Protein AF-A0A7S0KIP7-F1 (afdb_monomer_lite)

Foldseek 3Di:
DDDDDDDDDDDDDDDDDDDDDDDDDDDDDDDDDDDPDDPPPDDDDDDPDPDDDDDDPDPDDPVPLLVVLLVVQVVLVHLVSLLVCLVVLLVVLDLVSLVVSLVSLVSSVSPDDPPDDDPVVVVVSVVSNVVSVVSNVVSVVVVVVVVVVVVVVVVVPPPPPDDPPADPVRVVQQPCFQQARDGPVRCVVLVWDAALQQRDTDRPQQWFKKFKAFDDPPDDDPQQWFDDPNTTIGIDTDNDDGDGQIHTFGLALQRLVRCVVVVSRCVRRVTDGGVVRSVVSNVRSVVVCVVVVHHLVQWDWDQADDDNRHGPHHIDIDGCPDPVVPPDPD

Radius of gyration: 44.62 Å; chains: 1; bounding box: 111×63×113 Å

pLDDT: mean 72.59, std 19.93, range [33.38, 96.69]

Secondary structure (DSSP, 8-state):
----------------------------PPP------------PPPP--------------THHHHHHHHHHHHHHTSHHHHHHHHHHHHHT--HHHHHHHHHHHHHHHHT--SS---HHHHHHHHHHHHHHHHHHHHHHHHHHHHHHHHHHHHHHS-SSS---SS-HHHHHHHS--TTSS--HHHHHHTTEEE-TTT--EEEGGGEEEEEEEEPPTTS--GGGEEEETTEEEEEEE-SS---SEEEEEESSHHHHHHHHHTTHHHHHHTS---HHHHHHHHHHHHHHHHHHT---TTEEEEPPSS-TT--SS--EEEETT-GGGTT---

InterPro domains:
  IPR007393 YlxR domain [PF04296] (193-282)
  IPR035931 YlxR-like superfamily [G3DSA:3.30.1230.10] (183-293)
  IPR035931 YlxR-like superfamily [SSF64376] (188-285)
  IPR037465 YlxR [PTHR34215] (186-288)

Sequence (330 aa):
SLAVSSVSTTMSSSSSLSSRMRCDVSFASPASSSSRVRPTLRARKPPSASVARDPLSASSSPSLTSSLSDAIVDLAGGIDAVLDIAETHARERTSASLGVAVSLARHAERARQPSAPSASTLSSSRRRIDDIERDYAQVTMEDSFYTEISRAARAIRRRDKAKPKVRARDRACNQPKARQGLRKSDARDIHARSCVACERLAAQGELFRVVRVKLRADDADEDEMVVKDGERYVSRMSESGTSGRSAYVCKTRACVDRAVRVNAIARILRMNIPQSLCATLKAEATAFEEANGVDTRPLLYLRPDGASARWTAPGEWVAREDPRARGIKW

Structure (mmCIF, N/CA/C/O backbone):
data_AF-A0A7S0KIP7-F1
#
_entry.id   AF-A0A7S0KIP7-F1
#
loop_
_atom_site.group_PDB
_atom_site.id
_atom_site.type_symbol
_atom_site.label_atom_id
_atom_site.label_alt_id
_atom_site.label_comp_id
_atom_site.label_asym_id
_atom_site.label_entity_id
_atom_site.label_seq_id
_atom_site.pdbx_PDB_ins_code
_atom_site.Cartn_x
_atom_site.Cartn_y
_atom_site.Cartn_z
_atom_site.occupancy
_atom_site.B_iso_or_equiv
_atom_site.auth_seq_id
_atom_site.auth_comp_id
_atom_site.auth_asym_id
_atom_site.auth_atom_id
_atom_site.pdbx_PDB_model_num
ATOM 1 N N . SER A 1 1 ? -58.079 -29.017 23.988 1.00 40.53 1 SER A N 1
ATOM 2 C CA . SER A 1 1 ? -57.799 -28.172 22.814 1.00 40.53 1 SER A CA 1
ATOM 3 C C . SER A 1 1 ? -57.733 -26.727 23.260 1.00 40.53 1 SER A C 1
ATOM 5 O O . SER A 1 1 ? -58.772 -26.121 23.475 1.00 40.53 1 SER A O 1
ATOM 7 N N . LEU A 1 2 ? -56.526 -26.229 23.532 1.00 41.69 2 LEU A N 1
ATOM 8 C CA . LEU A 1 2 ? -56.293 -24.874 24.035 1.00 41.69 2 LEU A CA 1
ATOM 9 C C . LEU A 1 2 ? -55.724 -24.012 22.908 1.00 41.69 2 LEU A C 1
ATOM 11 O O . LEU A 1 2 ? -54.750 -24.391 22.261 1.00 41.69 2 LEU A O 1
ATOM 15 N N . ALA A 1 3 ? -56.390 -22.886 22.679 1.00 43.66 3 ALA A N 1
ATOM 16 C CA . ALA A 1 3 ? -56.003 -21.827 21.766 1.00 43.66 3 ALA A CA 1
ATOM 17 C C . ALA A 1 3 ? -54.821 -21.030 22.332 1.00 43.66 3 ALA A C 1
ATOM 19 O O . ALA A 1 3 ? -54.803 -20.737 23.527 1.00 43.66 3 ALA A O 1
ATOM 20 N N . VAL A 1 4 ? -53.887 -20.617 21.472 1.00 46.62 4 VAL A N 1
ATOM 21 C CA . VAL A 1 4 ? -52.982 -19.497 21.762 1.00 46.62 4 VAL A CA 1
ATOM 22 C C . VAL A 1 4 ? -52.844 -18.643 20.508 1.00 46.62 4 VAL A C 1
ATOM 24 O O . VAL A 1 4 ? -52.501 -19.123 19.429 1.00 46.62 4 VAL A O 1
ATOM 27 N N . SER A 1 5 ? -53.185 -17.376 20.698 1.00 41.59 5 SER A N 1
ATOM 28 C CA . SER A 1 5 ? -53.320 -16.320 19.711 1.00 41.59 5 SER A CA 1
ATOM 29 C C . SER A 1 5 ? -51.976 -15.797 19.206 1.00 41.59 5 SER A C 1
ATOM 31 O O . SER A 1 5 ? -51.032 -15.588 19.963 1.00 41.59 5 SER A O 1
ATOM 33 N N . SER A 1 6 ? -51.948 -15.516 17.909 1.00 44.19 6 SER A N 1
ATOM 34 C CA . SER A 1 6 ? -50.942 -14.743 17.190 1.00 44.19 6 SER A CA 1
ATOM 35 C C . SER A 1 6 ? -51.035 -13.251 17.524 1.00 44.19 6 SER A C 1
ATOM 37 O O . SER A 1 6 ? -52.107 -12.661 17.383 1.00 44.19 6 SER A O 1
ATOM 39 N N . VAL A 1 7 ? -49.910 -12.623 17.872 1.00 41.03 7 VAL A N 1
ATOM 40 C CA . VAL A 1 7 ? -49.764 -11.160 17.885 1.00 41.03 7 VAL A CA 1
ATOM 41 C C . VAL A 1 7 ? -48.613 -10.795 16.954 1.00 41.03 7 VAL A C 1
ATOM 43 O O . VAL A 1 7 ? -47.451 -11.084 17.229 1.00 41.03 7 VAL A O 1
ATOM 46 N N . SER A 1 8 ? -48.960 -10.189 15.822 1.00 36.69 8 SER A N 1
ATOM 47 C CA . SER A 1 8 ? -48.033 -9.584 14.871 1.00 36.69 8 SER A CA 1
ATOM 48 C C . SER A 1 8 ? -48.028 -8.078 15.109 1.00 36.69 8 SER A C 1
ATOM 50 O O . SER A 1 8 ? -49.030 -7.414 14.859 1.00 36.69 8 SER A O 1
ATOM 52 N N . THR A 1 9 ? -46.906 -7.538 15.582 1.00 40.72 9 THR A N 1
ATOM 53 C CA . THR A 1 9 ? -46.722 -6.091 15.745 1.00 40.72 9 THR A CA 1
ATOM 54 C C . THR A 1 9 ? -45.853 -5.570 14.609 1.00 40.72 9 THR A C 1
ATOM 56 O O . THR A 1 9 ? -44.635 -5.733 14.606 1.00 40.72 9 THR A O 1
ATOM 59 N N . THR A 1 10 ? -46.491 -4.940 13.628 1.00 43.09 10 THR A N 1
ATOM 60 C CA . THR A 1 10 ? -45.855 -4.061 12.644 1.00 43.09 10 THR A CA 1
ATOM 61 C C . THR A 1 10 ? -45.676 -2.676 13.262 1.00 43.09 10 THR A C 1
ATOM 63 O O . THR A 1 10 ? -46.665 -2.055 13.648 1.00 43.09 10 THR A O 1
ATOM 66 N N . MET A 1 11 ? -44.445 -2.167 13.325 1.00 36.28 11 MET A N 1
ATOM 67 C CA . MET A 1 11 ? -44.191 -0.746 13.571 1.00 36.28 11 MET A CA 1
ATOM 68 C C . MET A 1 11 ? -43.663 -0.104 12.292 1.00 36.28 11 MET A C 1
ATOM 70 O O . MET A 1 11 ? -42.589 -0.438 11.795 1.00 36.28 11 MET A O 1
ATOM 74 N N . SER A 1 12 ? -44.477 0.809 11.778 1.00 41.66 12 SER A N 1
ATOM 75 C CA . SER A 1 12 ? -44.166 1.764 10.723 1.00 41.66 12 SER A CA 1
ATOM 76 C C . SER A 1 12 ? -43.823 3.115 11.346 1.00 41.66 12 SER A C 1
ATOM 78 O O . SER A 1 12 ? -44.323 3.442 12.424 1.00 41.66 12 SER A O 1
ATOM 80 N N . SER A 1 13 ? -43.174 3.958 10.535 1.00 37.44 13 SER A N 1
ATOM 81 C CA . SER A 1 13 ? -43.042 5.425 10.674 1.00 37.44 13 SER A CA 1
ATOM 82 C C . SER A 1 13 ? -41.968 5.877 11.683 1.00 37.44 13 SER A C 1
ATOM 84 O O . SER A 1 13 ? -41.738 5.227 12.686 1.00 37.44 13 SER A O 1
ATOM 86 N N . SER A 1 14 ? -41.241 6.978 11.506 1.00 35.06 14 SER A N 1
ATOM 87 C CA . SER A 1 14 ? -41.463 8.124 10.627 1.00 35.06 14 SER A CA 1
ATOM 88 C C . SER A 1 14 ? -40.210 8.995 10.550 1.00 35.06 14 SER A C 1
ATOM 90 O O . SER A 1 14 ? -39.413 9.087 11.477 1.00 35.06 14 SER A O 1
ATOM 92 N N . SER A 1 15 ? -40.117 9.678 9.420 1.00 42.97 15 SER A N 1
ATOM 93 C CA . SER A 1 15 ? -39.327 10.860 9.123 1.00 42.97 15 SER A CA 1
ATOM 94 C C . SER A 1 15 ? -39.593 12.013 10.105 1.00 42.97 15 SER A C 1
ATOM 96 O O . SER A 1 15 ? -40.744 12.353 10.367 1.00 42.97 15 SER A O 1
ATOM 98 N N . SER A 1 16 ? -38.537 12.702 10.549 1.00 39.38 16 SER A N 1
ATOM 99 C CA . SER A 1 16 ? -38.645 14.071 11.069 1.00 39.38 16 SER A CA 1
ATOM 100 C C . SER A 1 16 ? -37.421 14.904 10.695 1.00 39.38 16 SER A C 1
ATOM 102 O O . SER A 1 16 ? -36.284 14.577 11.032 1.00 39.38 16 SER A O 1
ATOM 104 N N . LEU A 1 17 ? -37.698 15.996 9.989 1.00 40.72 17 LEU A N 1
ATOM 105 C CA . LEU A 1 17 ? -36.797 17.098 9.696 1.00 40.72 17 LEU A CA 1
ATOM 106 C C . LEU A 1 17 ? -36.459 17.888 10.971 1.00 40.72 17 LEU A C 1
ATOM 108 O O . LEU A 1 17 ? -37.358 18.238 11.729 1.00 40.72 17 LEU A O 1
ATOM 112 N N . SER A 1 18 ? -35.196 18.284 11.130 1.00 35.94 18 SER A N 1
ATOM 113 C CA . SER A 1 18 ? -34.791 19.574 11.722 1.00 35.94 18 SER A CA 1
ATOM 114 C C . SER A 1 18 ? -33.301 19.786 11.442 1.00 35.94 18 SER A C 1
ATOM 116 O O . SER A 1 18 ? -32.474 18.963 11.801 1.00 35.94 18 SER A O 1
ATOM 118 N N . SER A 1 19 ? -32.939 20.682 10.527 1.00 33.41 19 SER A N 1
ATOM 119 C CA . SER A 1 19 ? -32.819 22.140 10.683 1.00 33.41 19 SER A CA 1
ATOM 120 C C . SER A 1 19 ? -31.413 22.558 11.137 1.00 33.41 19 SER A C 1
ATOM 122 O O . SER A 1 19 ? -31.033 22.405 12.287 1.00 33.41 19 SER A O 1
ATOM 124 N N . ARG A 1 20 ? -30.679 23.095 10.153 1.00 37.31 20 ARG A N 1
ATOM 125 C CA . ARG A 1 20 ? -29.700 24.193 10.211 1.00 37.31 20 ARG A CA 1
ATOM 126 C C . ARG A 1 20 ? -28.667 24.198 11.350 1.00 37.31 20 ARG A C 1
ATOM 128 O O . ARG A 1 20 ? -28.959 24.629 12.451 1.00 37.31 20 ARG A O 1
ATOM 135 N N . MET A 1 21 ? -27.401 24.056 10.959 1.00 33.47 21 MET A N 1
ATOM 136 C CA . MET A 1 21 ? -26.388 25.071 11.269 1.00 33.47 21 MET A CA 1
ATOM 137 C C . MET A 1 21 ? -25.339 25.089 10.151 1.00 33.47 21 MET A C 1
ATOM 139 O O . MET A 1 21 ? -24.569 24.149 9.970 1.00 33.47 21 MET A O 1
ATOM 143 N N . ARG A 1 22 ? -25.379 26.153 9.341 1.00 38.03 22 ARG A N 1
ATOM 144 C CA . ARG A 1 22 ? -24.285 26.537 8.450 1.00 38.03 22 ARG A CA 1
ATOM 145 C C . ARG A 1 22 ? -23.248 27.234 9.321 1.00 38.03 22 ARG A C 1
ATOM 147 O O . ARG A 1 22 ? -23.562 28.266 9.905 1.00 38.03 22 ARG A O 1
ATOM 154 N N . CYS A 1 23 ? -22.046 26.684 9.382 1.00 33.38 23 CYS A N 1
ATOM 155 C CA . CYS A 1 23 ? -20.877 27.417 9.838 1.00 33.38 23 CYS A CA 1
ATOM 156 C C . CYS A 1 23 ? -20.089 27.803 8.589 1.00 33.38 23 CYS A C 1
ATOM 158 O O . CYS A 1 23 ? -19.362 26.986 8.023 1.00 33.38 23 CYS A O 1
ATOM 160 N N . ASP A 1 24 ? -20.296 29.041 8.144 1.00 33.66 24 ASP A N 1
ATOM 161 C CA . ASP A 1 24 ? -19.375 29.736 7.257 1.00 33.66 24 ASP A CA 1
ATOM 162 C C . ASP A 1 24 ? -18.040 29.880 7.994 1.00 33.66 24 ASP A C 1
ATOM 164 O O . ASP A 1 24 ? -17.920 30.637 8.956 1.00 33.66 24 ASP A O 1
ATOM 168 N N . VAL A 1 25 ? -17.033 29.116 7.568 1.00 36.94 25 VAL A N 1
ATOM 169 C CA . VAL A 1 25 ? -15.643 29.338 7.972 1.00 36.94 25 VAL A CA 1
ATOM 170 C C . VAL A 1 25 ? -14.906 29.899 6.770 1.00 36.94 25 VAL A C 1
ATOM 172 O O . VAL A 1 25 ? -14.458 29.182 5.875 1.00 36.94 25 VAL A O 1
ATOM 175 N N . SER A 1 26 ? -14.808 31.222 6.774 1.00 36.00 26 SER A N 1
ATOM 176 C CA . SER A 1 26 ? -13.954 32.024 5.913 1.00 36.00 26 SER A CA 1
ATOM 177 C C . SER A 1 26 ? -12.491 31.624 6.115 1.00 36.00 26 SER A C 1
ATOM 179 O O . SER A 1 26 ? -11.854 32.034 7.083 1.00 36.00 26 SER A O 1
ATOM 181 N N . PHE A 1 27 ? -11.933 30.838 5.193 1.00 33.41 27 PHE A N 1
ATOM 182 C CA . PHE A 1 27 ? -10.486 30.650 5.101 1.00 33.41 27 PHE A CA 1
ATOM 183 C C . PHE A 1 27 ? -9.889 31.745 4.214 1.00 33.41 27 PHE A C 1
ATOM 185 O O . PHE A 1 27 ? -9.871 31.650 2.986 1.00 33.41 27 PHE A O 1
ATOM 192 N N . ALA A 1 28 ? -9.381 32.794 4.860 1.00 35.50 28 ALA A N 1
ATOM 193 C CA . ALA A 1 28 ? -8.441 33.719 4.248 1.00 35.50 28 ALA A CA 1
ATOM 194 C C . ALA A 1 28 ? -7.164 32.945 3.875 1.00 35.50 28 ALA A C 1
A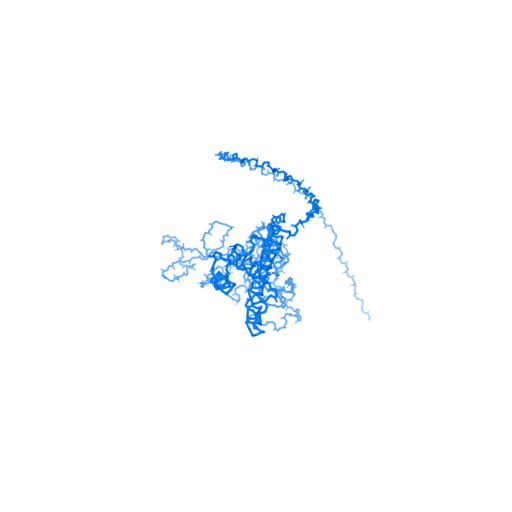TOM 196 O O . ALA A 1 28 ? -6.451 32.432 4.736 1.00 35.50 28 ALA A O 1
ATOM 197 N N . SER A 1 29 ? -6.899 32.832 2.574 1.00 37.84 29 SER A N 1
ATOM 198 C CA . SER A 1 29 ? -5.647 32.292 2.041 1.00 37.84 29 SER A CA 1
ATOM 199 C C . SER A 1 29 ? -4.611 33.415 1.939 1.00 37.84 29 SER A C 1
ATOM 201 O O . SER A 1 29 ? -4.905 34.424 1.296 1.00 37.84 29 SER A O 1
ATOM 203 N N . PRO A 1 30 ? -3.391 33.270 2.485 1.00 45.06 30 PRO A N 1
ATOM 204 C CA . PRO A 1 30 ? -2.306 34.167 2.133 1.00 45.06 30 PRO A CA 1
ATOM 205 C C . PRO A 1 30 ? -1.776 33.813 0.739 1.00 45.06 30 PRO A C 1
ATOM 207 O O . PRO A 1 30 ? -1.313 32.701 0.469 1.00 45.06 30 PRO A O 1
ATOM 210 N N . ALA A 1 31 ? -1.860 34.800 -0.149 1.00 37.16 31 ALA A N 1
ATOM 211 C CA . ALA A 1 31 ? -1.245 34.803 -1.461 1.00 37.16 31 ALA A CA 1
ATOM 212 C C . ALA A 1 31 ? 0.274 34.606 -1.334 1.00 37.16 31 ALA A C 1
ATOM 214 O O . ALA A 1 31 ? 0.982 35.444 -0.783 1.00 37.16 31 ALA A O 1
ATOM 215 N N . SER A 1 32 ? 0.779 33.504 -1.885 1.00 38.53 32 SER A N 1
ATOM 216 C CA . SER A 1 32 ? 2.196 33.343 -2.210 1.00 38.53 32 SER A CA 1
ATOM 217 C C . SER A 1 32 ? 2.338 33.401 -3.726 1.00 38.53 32 SER A C 1
ATOM 219 O O . SER A 1 32 ? 2.094 32.450 -4.468 1.00 38.53 32 SER A O 1
ATOM 221 N N . SER A 1 33 ? 2.694 34.595 -4.184 1.00 41.91 33 SER A N 1
ATOM 222 C CA . SER A 1 33 ? 3.112 34.904 -5.541 1.00 41.91 33 SER A CA 1
ATOM 223 C C . SER A 1 33 ? 4.376 34.120 -5.896 1.00 41.91 33 SER A C 1
ATOM 225 O O . SER A 1 33 ? 5.460 34.359 -5.369 1.00 41.91 33 SER A O 1
ATOM 227 N N . SER A 1 34 ? 4.251 33.186 -6.829 1.00 38.75 34 SER A N 1
ATOM 228 C CA . SER A 1 34 ? 5.379 32.652 -7.591 1.00 38.75 34 SER A CA 1
ATOM 229 C C . SER A 1 34 ? 4.908 32.388 -9.012 1.00 38.75 34 SER A C 1
ATOM 231 O O . SER A 1 34 ? 4.579 31.270 -9.408 1.00 38.75 34 SER A O 1
ATOM 233 N N . SER A 1 35 ? 4.848 33.470 -9.785 1.00 39.16 35 SER A N 1
ATOM 234 C CA . SER A 1 35 ? 4.635 33.458 -11.225 1.00 39.16 35 SER A CA 1
ATOM 235 C C . SER A 1 35 ? 5.837 32.811 -11.920 1.00 39.16 35 SER A C 1
ATOM 237 O O . SER A 1 35 ? 6.783 33.483 -12.323 1.00 39.16 35 SER A O 1
ATOM 239 N N . ARG A 1 36 ? 5.813 31.487 -12.097 1.00 39.53 36 ARG A N 1
ATOM 240 C CA . ARG A 1 36 ? 6.604 30.848 -13.157 1.00 39.53 36 ARG A CA 1
ATOM 241 C C . ARG A 1 36 ? 5.763 30.803 -14.419 1.00 39.53 36 ARG A C 1
ATOM 243 O O . ARG A 1 36 ? 4.997 29.868 -14.641 1.00 39.53 36 ARG A O 1
ATOM 250 N N . VAL A 1 37 ? 5.944 31.827 -15.246 1.00 41.59 37 VAL A N 1
ATOM 251 C CA . VAL A 1 37 ? 5.574 31.812 -16.661 1.00 41.59 37 VAL A CA 1
ATOM 252 C C . VAL A 1 37 ? 6.250 30.593 -17.294 1.00 41.59 37 VAL A C 1
ATOM 254 O O . VAL A 1 37 ? 7.473 30.529 -17.403 1.00 41.59 37 VAL A O 1
ATOM 257 N N . ARG A 1 38 ? 5.461 29.577 -17.654 1.00 42.34 38 ARG A N 1
ATOM 258 C CA . ARG A 1 38 ? 5.931 28.472 -18.495 1.00 42.34 38 ARG A CA 1
ATOM 259 C C . ARG A 1 38 ? 5.914 28.953 -19.944 1.00 42.34 38 ARG A C 1
ATOM 261 O O . ARG A 1 38 ? 4.836 29.305 -20.420 1.00 42.34 38 ARG A O 1
ATOM 268 N N . PRO A 1 39 ? 7.039 28.921 -20.674 1.00 40.59 39 PRO A N 1
ATOM 269 C CA . PRO A 1 39 ? 7.004 29.165 -22.103 1.00 40.59 39 PRO A CA 1
ATOM 270 C C . PRO A 1 39 ? 6.252 28.012 -22.773 1.00 40.59 39 PRO A C 1
ATOM 272 O O . PRO A 1 39 ? 6.626 26.841 -22.669 1.00 40.59 39 PRO A O 1
ATOM 275 N N . THR A 1 40 ? 5.155 28.344 -23.446 1.00 41.75 40 THR A N 1
ATOM 276 C CA . THR A 1 40 ? 4.462 27.451 -24.370 1.00 41.75 40 THR A CA 1
ATOM 277 C C . THR A 1 40 ? 5.386 27.172 -25.551 1.00 41.75 40 THR A C 1
ATOM 279 O O . THR A 1 40 ? 5.449 27.950 -26.502 1.00 41.75 40 THR A O 1
ATOM 282 N N . LEU A 1 41 ? 6.118 26.059 -25.500 1.00 42.56 41 LEU A N 1
ATOM 283 C CA . LEU A 1 41 ? 6.787 25.512 -26.676 1.00 42.56 41 LEU A CA 1
ATOM 284 C C . LEU A 1 41 ? 5.706 25.012 -27.638 1.00 42.56 41 LEU A C 1
ATOM 286 O O . LEU A 1 41 ? 5.163 23.918 -27.484 1.00 42.56 41 LEU A O 1
ATOM 290 N N . ARG A 1 42 ? 5.369 25.857 -28.618 1.00 41.88 42 ARG A N 1
ATOM 291 C CA . ARG A 1 42 ? 4.606 25.471 -29.806 1.00 41.88 42 ARG A CA 1
ATOM 292 C C . ARG A 1 42 ? 5.302 24.276 -30.455 1.00 41.88 42 ARG A C 1
ATOM 294 O O . ARG A 1 42 ? 6.443 24.381 -30.901 1.00 41.88 42 ARG A O 1
ATOM 301 N N . ALA A 1 43 ? 4.594 23.154 -30.522 1.00 43.03 43 ALA A N 1
ATOM 302 C CA . ALA A 1 43 ? 4.997 21.995 -31.297 1.00 43.03 43 ALA A CA 1
ATOM 303 C C . ALA A 1 43 ? 5.078 22.392 -32.779 1.00 43.03 43 ALA A C 1
ATOM 305 O O . ALA A 1 43 ? 4.058 22.592 -33.440 1.00 43.03 43 ALA A O 1
ATOM 306 N N . ARG A 1 44 ? 6.300 22.545 -33.299 1.00 44.06 44 ARG A N 1
ATOM 307 C CA . ARG A 1 44 ? 6.530 22.624 -34.741 1.00 44.06 44 ARG A CA 1
ATOM 308 C C . ARG A 1 44 ? 6.299 21.235 -35.334 1.00 44.06 44 ARG A C 1
ATOM 310 O O . ARG A 1 44 ? 6.974 20.273 -34.981 1.00 44.06 44 ARG A O 1
ATOM 317 N N . LYS A 1 45 ? 5.309 21.167 -36.221 1.00 49.03 45 LYS A N 1
ATOM 318 C CA . LYS A 1 45 ? 4.997 20.043 -37.108 1.00 49.03 45 LYS A CA 1
ATOM 319 C C . LYS A 1 45 ? 6.254 19.706 -37.936 1.00 49.03 45 LYS A C 1
ATOM 321 O O . LYS A 1 45 ? 6.817 20.633 -38.521 1.00 49.03 45 LYS A O 1
ATOM 326 N N . PRO A 1 46 ? 6.733 18.450 -37.979 1.00 44.94 46 PRO A N 1
ATOM 327 C CA . PRO A 1 46 ? 7.854 18.101 -38.844 1.00 44.94 46 PRO A CA 1
ATOM 328 C C . PRO A 1 46 ? 7.412 18.162 -40.318 1.00 44.94 46 PRO A C 1
ATOM 330 O O . PRO A 1 46 ? 6.293 17.739 -40.623 1.00 44.94 46 PRO A O 1
ATOM 333 N N . PRO A 1 47 ? 8.246 18.686 -41.234 1.00 41.91 47 PRO A N 1
ATOM 334 C CA . PRO A 1 47 ? 7.952 18.644 -42.657 1.00 41.91 47 PRO A CA 1
ATOM 335 C C . PRO A 1 47 ? 8.071 17.203 -43.167 1.00 41.91 47 PRO A C 1
ATOM 337 O O . PRO A 1 47 ? 9.111 16.557 -43.042 1.00 41.91 47 PRO A O 1
ATOM 340 N N . SER A 1 48 ? 6.981 16.700 -43.738 1.00 47.75 48 SER A N 1
ATOM 341 C CA . SER A 1 48 ? 6.946 15.483 -44.541 1.00 47.75 48 SER A CA 1
ATOM 342 C C . SER A 1 48 ? 7.628 15.755 -45.882 1.00 47.75 48 SER A C 1
ATOM 344 O O . SER A 1 48 ? 6.998 16.275 -46.800 1.00 47.75 48 SER A O 1
ATOM 346 N N . ALA A 1 49 ? 8.915 15.433 -45.985 1.00 38.84 49 ALA A N 1
ATOM 347 C CA . ALA A 1 49 ? 9.636 15.408 -47.252 1.00 38.84 49 ALA A CA 1
ATOM 348 C C . ALA A 1 49 ? 9.748 13.954 -47.728 1.00 38.84 49 ALA A C 1
ATOM 350 O O . ALA A 1 49 ? 10.675 13.228 -47.375 1.00 38.84 49 ALA A O 1
ATOM 351 N N . SER A 1 50 ? 8.761 13.517 -48.507 1.00 43.06 50 SER A N 1
ATOM 352 C CA . SER A 1 50 ? 8.876 12.355 -49.383 1.00 43.06 50 SER A CA 1
ATOM 353 C C . SER A 1 50 ? 9.708 12.765 -50.597 1.00 43.06 50 SER A C 1
ATOM 355 O O . SER A 1 50 ? 9.180 13.327 -51.554 1.00 43.06 50 SER A O 1
ATOM 357 N N . VAL A 1 51 ? 11.018 12.531 -50.540 1.00 41.41 51 VAL A N 1
ATOM 358 C CA . VAL A 1 51 ? 11.879 12.616 -51.724 1.00 41.41 51 VAL A CA 1
ATOM 359 C C . VAL A 1 51 ? 11.755 11.284 -52.454 1.00 41.41 51 VAL A C 1
ATOM 361 O O . VAL A 1 51 ? 12.340 10.283 -52.040 1.00 41.41 51 VAL A O 1
ATOM 364 N N . ALA A 1 52 ? 10.943 11.273 -53.508 1.00 41.69 52 ALA A N 1
ATOM 365 C CA . ALA A 1 52 ? 10.996 10.241 -54.529 1.00 41.69 52 ALA A CA 1
ATOM 366 C C . ALA A 1 52 ? 12.397 10.283 -55.160 1.00 41.69 52 ALA A C 1
ATOM 368 O O . ALA A 1 52 ? 12.833 11.328 -55.641 1.00 41.69 52 ALA A O 1
ATOM 369 N N . ARG A 1 53 ? 13.135 9.173 -55.080 1.00 39.91 53 ARG A N 1
ATOM 370 C CA . ARG A 1 53 ? 14.355 8.977 -55.863 1.00 39.91 53 ARG A CA 1
ATOM 371 C C . ARG A 1 53 ? 13.962 8.225 -57.123 1.00 39.91 53 ARG A C 1
ATOM 373 O O . ARG A 1 53 ? 13.671 7.034 -57.049 1.00 39.91 53 ARG A O 1
ATOM 380 N N . ASP A 1 54 ? 13.960 8.937 -58.240 1.00 35.06 54 ASP A N 1
ATOM 381 C CA . ASP A 1 54 ? 13.944 8.333 -59.566 1.00 35.06 54 ASP A CA 1
ATOM 382 C C . ASP A 1 54 ? 15.251 7.552 -59.794 1.00 35.06 54 ASP A C 1
ATOM 384 O O . ASP A 1 54 ? 16.333 8.044 -59.445 1.00 35.06 54 ASP A O 1
ATOM 388 N N . PRO A 1 55 ? 15.197 6.341 -60.371 1.00 47.69 55 PRO A N 1
ATOM 389 C CA . PRO A 1 55 ? 16.391 5.611 -60.753 1.00 47.69 55 PRO A CA 1
ATOM 390 C C . PRO A 1 55 ? 16.930 6.182 -62.069 1.00 47.69 55 PRO A C 1
ATOM 392 O O . PRO A 1 55 ? 16.459 5.851 -63.157 1.00 47.69 55 PRO A O 1
ATOM 395 N N . LEU A 1 56 ? 17.952 7.035 -61.978 1.00 38.12 56 LEU A N 1
ATOM 396 C CA . LEU A 1 56 ? 18.778 7.376 -63.132 1.00 38.12 56 LEU A CA 1
ATOM 397 C C . LEU A 1 56 ? 19.544 6.122 -63.569 1.00 38.12 56 LEU A C 1
ATOM 399 O O . LEU A 1 56 ? 20.481 5.675 -62.909 1.00 38.12 56 LEU A O 1
ATOM 403 N N . SER A 1 57 ? 19.113 5.557 -64.694 1.00 49.94 57 SER A N 1
ATOM 404 C CA . SER A 1 57 ? 19.842 4.535 -65.439 1.00 49.94 57 SER A CA 1
ATOM 405 C C . SER A 1 57 ? 21.133 5.144 -65.984 1.00 49.94 57 SER A C 1
ATOM 407 O O . SER A 1 57 ? 21.125 5.841 -66.995 1.00 49.94 57 SER A O 1
ATOM 409 N N . ALA A 1 58 ? 22.248 4.898 -65.297 1.00 46.28 58 ALA A N 1
ATOM 410 C CA . ALA A 1 58 ? 23.578 5.221 -65.788 1.00 46.28 58 ALA A CA 1
ATOM 411 C C . ALA A 1 58 ? 24.037 4.133 -66.772 1.00 46.28 58 ALA A C 1
ATOM 413 O O . ALA A 1 58 ? 24.519 3.070 -66.374 1.00 46.28 58 ALA A O 1
ATOM 414 N N . SER A 1 59 ? 23.898 4.404 -68.071 1.00 47.97 59 SER A N 1
ATOM 415 C CA . SER A 1 59 ? 24.609 3.677 -69.123 1.00 47.97 59 SER A CA 1
ATOM 416 C C . SER A 1 59 ? 26.111 3.912 -68.941 1.00 47.97 59 SER A C 1
ATOM 418 O O . SER A 1 59 ? 26.643 4.960 -69.305 1.00 47.97 59 SER A O 1
ATOM 420 N N . SER A 1 60 ? 26.781 2.961 -68.297 1.00 50.06 60 SER A N 1
ATOM 421 C CA . SER A 1 60 ? 28.206 3.037 -67.985 1.00 50.06 60 SER A CA 1
ATOM 422 C C . SER A 1 60 ? 29.003 2.541 -69.187 1.00 50.06 60 SER A C 1
ATOM 424 O O . SER A 1 60 ? 28.936 1.360 -69.518 1.00 50.06 60 SER A O 1
ATOM 426 N N . SER A 1 61 ? 29.751 3.428 -69.840 1.00 50.25 61 SER A N 1
ATOM 427 C CA . SER A 1 61 ? 30.723 3.062 -70.874 1.00 50.25 61 SER A CA 1
ATOM 428 C C . SER A 1 61 ? 31.858 2.236 -70.236 1.00 50.25 61 SER A C 1
ATOM 430 O O . SER A 1 61 ? 32.584 2.771 -69.396 1.00 50.25 61 SER A O 1
ATOM 432 N N . PRO A 1 62 ? 32.041 0.951 -70.589 1.00 57.41 62 PRO A N 1
ATOM 433 C CA . PRO A 1 62 ? 32.935 0.032 -69.871 1.00 57.41 62 PRO A CA 1
ATOM 434 C C . PRO A 1 62 ? 34.440 0.272 -70.101 1.00 57.41 62 PRO A C 1
ATOM 436 O O . PRO A 1 62 ? 35.258 -0.382 -69.465 1.00 57.41 62 PRO A O 1
ATOM 439 N N . SER A 1 63 ? 34.833 1.193 -70.987 1.00 57.53 63 SER A N 1
ATOM 440 C CA . SER A 1 63 ? 36.235 1.372 -71.395 1.00 57.53 63 SER A CA 1
ATOM 441 C C . SER A 1 63 ? 37.093 2.210 -70.439 1.00 57.53 63 SER A C 1
ATOM 443 O O . SER A 1 63 ? 38.311 2.073 -70.447 1.00 57.53 63 SER A O 1
ATOM 445 N N . LEU A 1 64 ? 36.495 3.076 -69.613 1.00 59.66 64 LEU A N 1
ATOM 446 C CA . LEU A 1 64 ? 37.251 3.960 -68.708 1.00 59.66 64 LEU A CA 1
ATOM 447 C C . LEU A 1 64 ? 37.521 3.323 -67.336 1.00 59.66 64 LEU A C 1
ATOM 449 O O . LEU A 1 64 ? 38.500 3.654 -66.671 1.00 59.66 64 LEU A O 1
ATOM 453 N N . THR A 1 65 ? 36.664 2.400 -66.900 1.00 63.84 65 THR A N 1
ATOM 454 C CA . THR A 1 65 ? 36.759 1.764 -65.577 1.00 63.84 65 THR A CA 1
ATOM 455 C C . THR A 1 65 ? 37.764 0.613 -65.537 1.00 63.84 65 THR A C 1
ATOM 457 O O . THR A 1 65 ? 38.335 0.347 -64.475 1.00 63.84 65 THR A O 1
ATOM 460 N N . SER A 1 66 ? 38.021 -0.039 -66.674 1.00 67.50 66 SER A N 1
ATOM 461 C CA . SER A 1 66 ? 39.115 -1.004 -66.826 1.00 67.50 66 SER A CA 1
ATOM 462 C C . SER A 1 66 ? 40.472 -0.304 -66.730 1.00 67.50 66 SER A C 1
ATOM 464 O O . SER A 1 66 ? 41.271 -0.665 -65.876 1.00 67.50 66 SER A O 1
ATOM 466 N N . SER A 1 67 ? 40.663 0.790 -67.477 1.00 77.88 67 SER A N 1
ATOM 467 C CA . SER A 1 67 ? 41.917 1.561 -67.493 1.00 77.88 67 SER A CA 1
ATOM 468 C C . SER A 1 67 ? 42.332 2.091 -66.112 1.00 77.88 67 SER A C 1
ATOM 470 O O . SER A 1 67 ? 43.517 2.088 -65.788 1.00 77.88 67 SER A O 1
ATOM 472 N N . LEU A 1 68 ? 41.376 2.500 -65.270 1.00 85.31 68 LEU A N 1
ATOM 473 C CA . LEU A 1 68 ? 41.663 2.910 -63.890 1.00 85.31 68 LEU A CA 1
ATOM 474 C C . LEU A 1 68 ? 42.053 1.720 -62.996 1.00 85.31 68 LEU A C 1
ATOM 476 O O . LEU A 1 68 ? 42.924 1.849 -62.143 1.00 85.31 68 LEU A O 1
ATOM 480 N N . SER A 1 69 ? 41.387 0.574 -63.162 1.00 86.31 69 SER A N 1
ATOM 481 C CA . SER A 1 69 ? 41.658 -0.619 -62.349 1.00 86.31 69 SER A CA 1
ATOM 482 C C . SER A 1 69 ? 43.053 -1.171 -62.643 1.00 86.31 69 SER A C 1
ATOM 484 O O . SER A 1 69 ? 43.776 -1.496 -61.706 1.00 86.31 69 SER A O 1
ATOM 486 N N . ASP A 1 70 ? 43.444 -1.175 -63.919 1.00 84.44 70 ASP A N 1
ATOM 487 C CA . ASP A 1 70 ? 44.787 -1.554 -64.361 1.00 84.44 70 ASP A CA 1
ATOM 488 C C . ASP A 1 70 ? 45.843 -0.592 -63.788 1.00 84.44 70 ASP A C 1
ATOM 490 O O . ASP A 1 70 ? 46.797 -1.036 -63.159 1.00 84.44 70 ASP A O 1
ATOM 494 N N . ALA A 1 71 ? 45.614 0.727 -63.859 1.00 88.31 71 ALA A N 1
ATOM 495 C CA . ALA A 1 71 ? 46.536 1.723 -63.301 1.00 88.31 71 ALA A CA 1
ATOM 496 C C . ALA A 1 71 ? 46.724 1.607 -61.774 1.00 88.31 71 ALA A C 1
ATOM 498 O O . ALA A 1 71 ? 47.826 1.817 -61.267 1.00 88.31 71 ALA A O 1
ATOM 499 N N . ILE A 1 72 ? 45.663 1.277 -61.027 1.00 87.12 72 ILE A N 1
ATOM 500 C CA . ILE A 1 72 ? 45.736 1.045 -59.573 1.00 87.12 72 ILE A CA 1
ATOM 501 C C . ILE A 1 72 ? 46.577 -0.200 -59.269 1.00 87.12 72 ILE A C 1
ATOM 503 O O . ILE A 1 72 ? 47.388 -0.182 -58.343 1.00 87.12 72 ILE A O 1
ATOM 507 N N . VAL A 1 73 ? 46.387 -1.270 -60.043 1.00 88.19 73 VAL A N 1
ATOM 508 C CA . VAL A 1 73 ? 47.134 -2.522 -59.886 1.00 88.19 73 VAL A CA 1
ATOM 509 C C . VAL A 1 73 ? 48.605 -2.339 -60.246 1.00 88.19 73 VAL A C 1
ATOM 511 O O . VAL A 1 73 ? 49.465 -2.780 -59.484 1.00 88.19 73 VAL A O 1
ATOM 514 N N . ASP A 1 74 ? 48.900 -1.631 -61.333 1.00 89.00 74 ASP A N 1
ATOM 515 C CA . ASP A 1 74 ? 50.269 -1.320 -61.749 1.00 89.00 74 ASP A CA 1
ATOM 516 C C . ASP A 1 74 ? 50.992 -0.465 -60.701 1.00 89.00 74 ASP A C 1
ATOM 518 O O . ASP A 1 74 ? 52.121 -0.771 -60.316 1.00 89.00 74 ASP A O 1
ATOM 522 N N . LEU A 1 75 ? 50.325 0.568 -60.172 1.00 91.44 75 LEU A N 1
ATOM 523 C CA . LEU A 1 75 ? 50.892 1.443 -59.142 1.00 91.44 75 LEU A CA 1
ATOM 524 C C . LEU A 1 75 ? 51.182 0.698 -57.831 1.00 91.44 75 LEU A C 1
ATOM 526 O O . LEU A 1 75 ? 52.152 1.012 -57.143 1.00 91.44 75 LEU A O 1
ATOM 530 N N . ALA A 1 76 ? 50.349 -0.282 -57.482 1.00 88.50 76 ALA A N 1
ATOM 531 C CA . ALA A 1 76 ? 50.524 -1.098 -56.286 1.00 88.50 76 ALA A CA 1
ATOM 532 C C . ALA A 1 76 ? 51.583 -2.203 -56.444 1.00 88.50 76 ALA A C 1
ATOM 534 O O . ALA A 1 76 ? 51.941 -2.834 -55.453 1.00 88.50 76 ALA A O 1
ATOM 535 N N . GLY A 1 77 ? 52.100 -2.442 -57.655 1.00 89.56 77 GLY A N 1
ATOM 536 C CA . GLY A 1 77 ? 53.071 -3.508 -57.923 1.00 89.56 77 GLY A CA 1
ATOM 537 C C . GLY A 1 77 ? 52.440 -4.876 -58.206 1.00 89.56 77 GLY A C 1
ATOM 538 O O . GLY A 1 77 ? 53.100 -5.900 -58.041 1.00 89.56 77 GLY A O 1
ATOM 539 N N . GLY A 1 78 ? 51.175 -4.906 -58.636 1.00 89.56 78 GLY A N 1
ATOM 540 C CA . GLY A 1 78 ? 50.473 -6.108 -59.081 1.00 89.56 78 GLY A CA 1
ATOM 541 C C . GLY A 1 78 ? 49.265 -6.501 -58.225 1.00 89.56 78 GLY A C 1
ATOM 542 O O . GLY A 1 78 ? 48.982 -5.934 -57.170 1.00 89.56 78 GLY A O 1
ATOM 543 N N . ILE A 1 79 ? 48.527 -7.506 -58.709 1.00 90.44 79 ILE A N 1
ATOM 544 C CA . ILE A 1 79 ? 47.249 -7.962 -58.130 1.00 90.44 79 ILE A CA 1
ATOM 545 C C . ILE A 1 79 ? 47.426 -8.430 -56.682 1.00 90.44 79 ILE A C 1
ATOM 547 O O . ILE A 1 79 ? 46.609 -8.098 -55.826 1.00 90.44 79 ILE A O 1
ATOM 551 N N . ASP A 1 80 ? 48.495 -9.176 -56.392 1.00 90.81 80 ASP A N 1
ATOM 552 C CA . ASP A 1 80 ? 48.731 -9.705 -55.047 1.00 90.81 80 ASP A CA 1
ATOM 553 C C . ASP A 1 80 ? 49.050 -8.596 -54.037 1.00 90.81 80 ASP A C 1
ATOM 555 O O . ASP A 1 80 ? 48.562 -8.660 -52.912 1.00 90.81 80 ASP A O 1
ATOM 559 N N . ALA A 1 81 ? 49.750 -7.535 -54.453 1.00 93.00 81 ALA A N 1
ATOM 560 C CA . ALA A 1 81 ? 50.025 -6.378 -53.604 1.00 93.00 81 ALA A CA 1
ATOM 561 C C . ALA A 1 81 ? 48.750 -5.574 -53.292 1.00 93.00 81 ALA A C 1
ATOM 563 O O . ALA A 1 81 ? 48.541 -5.155 -52.153 1.00 93.00 81 ALA A O 1
ATOM 564 N N . VAL A 1 82 ? 47.843 -5.417 -54.267 1.00 93.69 82 VAL A N 1
ATOM 565 C CA . VAL A 1 82 ? 46.517 -4.817 -54.020 1.00 93.69 82 VAL A CA 1
ATOM 566 C C . VAL A 1 82 ? 45.706 -5.658 -53.037 1.00 93.69 82 VAL A C 1
ATOM 568 O O . VAL A 1 82 ? 45.041 -5.102 -52.164 1.00 93.69 82 VAL A O 1
ATOM 571 N N . LEU A 1 83 ? 45.763 -6.986 -53.148 1.00 94.44 83 LEU A N 1
ATOM 572 C CA . LEU A 1 83 ? 45.052 -7.878 -52.234 1.00 94.44 83 LEU A CA 1
ATOM 573 C C . LEU A 1 83 ? 45.668 -7.897 -50.832 1.00 94.44 83 LEU A C 1
ATOM 575 O O . LEU A 1 83 ? 44.917 -7.970 -49.864 1.00 94.44 83 LEU A O 1
ATOM 579 N N . ASP A 1 84 ? 46.986 -7.747 -50.696 1.00 95.19 84 ASP A N 1
ATOM 580 C CA . ASP A 1 84 ? 47.635 -7.579 -49.390 1.00 95.19 84 ASP A CA 1
ATOM 581 C C . ASP A 1 84 ? 47.145 -6.300 -48.694 1.00 95.19 84 ASP A C 1
ATOM 583 O O . ASP A 1 84 ? 46.815 -6.329 -47.507 1.00 95.19 84 ASP A O 1
ATOM 587 N N . ILE A 1 85 ? 47.024 -5.191 -49.437 1.00 95.75 85 ILE A N 1
ATOM 588 C CA . ILE A 1 85 ? 46.456 -3.930 -48.930 1.00 95.75 85 ILE A CA 1
ATOM 589 C C . ILE A 1 85 ? 44.960 -4.094 -48.613 1.00 95.75 85 ILE A C 1
ATOM 591 O O . ILE A 1 85 ? 44.465 -3.593 -47.604 1.00 95.75 85 ILE A O 1
ATOM 595 N N . ALA A 1 86 ? 44.210 -4.817 -49.443 1.00 94.25 86 ALA A N 1
ATOM 596 C CA . ALA A 1 86 ? 42.803 -5.091 -49.168 1.00 94.25 86 ALA A CA 1
ATOM 597 C C . ALA A 1 86 ? 42.635 -5.911 -47.875 1.00 94.25 86 ALA A C 1
ATOM 599 O O . ALA A 1 86 ? 41.760 -5.618 -47.062 1.00 94.25 86 ALA A O 1
ATOM 600 N N . GLU A 1 87 ? 43.505 -6.890 -47.629 1.00 95.94 87 GLU A N 1
ATOM 601 C CA . GLU A 1 87 ? 43.493 -7.692 -46.406 1.00 95.94 87 GLU A CA 1
ATOM 602 C C . GLU A 1 87 ? 43.916 -6.913 -45.162 1.00 95.94 87 GLU A C 1
ATOM 604 O O . GLU A 1 87 ? 43.357 -7.149 -44.088 1.00 95.94 87 GLU A O 1
ATOM 609 N N . THR A 1 88 ? 44.874 -5.985 -45.258 1.00 96.69 88 THR A N 1
ATOM 610 C CA . THR A 1 88 ? 45.227 -5.131 -44.111 1.00 96.69 88 THR A CA 1
ATOM 611 C C . THR A 1 88 ? 44.035 -4.281 -43.682 1.00 96.69 88 THR A C 1
ATOM 613 O O . THR A 1 88 ? 43.742 -4.228 -42.488 1.00 96.69 88 THR A O 1
ATOM 616 N N . HIS A 1 89 ? 43.286 -3.726 -44.637 1.00 95.12 89 HIS A N 1
ATOM 617 C CA . HIS A 1 89 ? 42.024 -3.037 -44.363 1.00 95.12 89 HIS A CA 1
ATOM 618 C C . HIS A 1 89 ? 40.937 -3.984 -43.825 1.00 95.12 89 HIS A C 1
ATOM 620 O O . HIS A 1 89 ? 40.242 -3.661 -42.859 1.00 95.12 89 HIS A O 1
ATOM 626 N N . ALA A 1 90 ? 40.818 -5.197 -44.371 1.00 93.19 90 ALA A N 1
ATOM 627 C CA . ALA A 1 90 ? 39.836 -6.170 -43.893 1.00 93.19 90 ALA A CA 1
ATOM 628 C C . ALA A 1 90 ? 40.062 -6.582 -42.423 1.00 93.19 90 ALA A C 1
ATOM 630 O O . ALA A 1 90 ? 39.096 -6.765 -41.677 1.00 93.19 90 ALA A O 1
ATOM 631 N N . ARG A 1 91 ? 41.321 -6.649 -41.960 1.00 93.56 91 ARG A N 1
ATOM 632 C CA . ARG A 1 91 ? 41.668 -6.975 -40.559 1.00 93.56 91 ARG A CA 1
ATOM 633 C C . ARG A 1 91 ? 41.145 -5.960 -39.544 1.00 93.56 91 ARG A C 1
ATOM 635 O O . ARG A 1 91 ? 40.901 -6.338 -38.400 1.00 93.56 91 ARG A O 1
ATOM 642 N N . GLU A 1 92 ? 40.943 -4.703 -39.936 1.00 92.38 92 GLU A N 1
ATOM 643 C CA . GLU A 1 92 ? 40.405 -3.674 -39.038 1.00 92.38 92 GLU A CA 1
ATOM 644 C C . GLU A 1 92 ? 38.923 -3.895 -38.709 1.00 92.38 92 GLU A C 1
ATOM 646 O O . GLU A 1 92 ? 38.442 -3.392 -37.694 1.00 92.38 92 GLU A O 1
ATOM 651 N N . ARG A 1 93 ? 38.194 -4.649 -39.548 1.00 90.81 93 ARG A N 1
ATOM 652 C CA . ARG A 1 93 ? 36.779 -5.026 -39.357 1.00 90.81 93 ARG A CA 1
ATOM 653 C C . ARG A 1 93 ? 35.817 -3.865 -39.077 1.00 90.81 93 ARG A C 1
ATOM 655 O O . ARG A 1 93 ? 34.739 -4.063 -38.522 1.00 90.81 93 ARG A O 1
ATOM 662 N N . THR A 1 94 ? 36.164 -2.650 -39.490 1.00 91.12 94 THR A N 1
ATOM 663 C CA . THR A 1 94 ? 35.228 -1.520 -39.497 1.00 91.12 94 THR A CA 1
ATOM 664 C C . THR A 1 94 ? 34.504 -1.466 -40.841 1.00 91.12 94 THR A C 1
ATOM 666 O O . THR A 1 94 ? 35.086 -1.799 -41.872 1.00 91.12 94 THR A O 1
ATOM 669 N N . SER A 1 95 ? 33.242 -1.026 -40.870 1.00 87.69 95 SER A N 1
ATOM 670 C CA . SER A 1 95 ? 32.459 -0.951 -42.117 1.00 87.69 95 SER A CA 1
ATOM 671 C C . SER A 1 95 ? 33.100 -0.042 -43.173 1.00 87.69 95 SER A C 1
ATOM 673 O O . SER A 1 95 ? 33.054 -0.348 -44.365 1.00 87.69 95 SER A O 1
ATOM 675 N N . ALA A 1 96 ? 33.765 1.033 -42.740 1.00 90.75 96 ALA A N 1
ATOM 676 C CA . ALA A 1 96 ? 34.540 1.909 -43.613 1.00 90.75 96 ALA A CA 1
ATOM 677 C C . ALA A 1 96 ? 35.764 1.194 -44.213 1.00 90.75 96 ALA A C 1
ATOM 679 O O . ALA A 1 96 ? 35.957 1.242 -45.426 1.00 90.75 96 ALA A O 1
ATOM 680 N N . SER A 1 97 ? 36.554 0.496 -43.390 1.00 92.62 97 SER A N 1
ATOM 681 C CA . SER A 1 97 ? 37.765 -0.198 -43.849 1.00 92.62 97 SER A CA 1
ATOM 682 C C . SER A 1 97 ? 37.437 -1.411 -44.727 1.00 92.62 97 SER A C 1
ATOM 684 O O . SER A 1 97 ? 38.030 -1.590 -45.786 1.00 92.62 97 SER A O 1
ATOM 686 N N . LEU A 1 98 ? 36.389 -2.173 -44.393 1.00 91.44 98 LEU A N 1
ATOM 687 C CA . LEU A 1 98 ? 35.897 -3.268 -45.236 1.00 91.44 98 LEU A CA 1
ATOM 688 C C . LEU A 1 98 ? 35.318 -2.770 -46.572 1.00 91.44 98 LEU A C 1
ATOM 690 O O . LEU A 1 98 ? 35.481 -3.432 -47.593 1.00 91.44 98 LEU A O 1
ATOM 694 N N . GLY A 1 99 ? 34.695 -1.586 -46.602 1.00 92.81 99 GLY A N 1
ATOM 695 C CA . GLY A 1 99 ? 34.258 -0.956 -47.852 1.00 92.81 99 GLY A CA 1
ATOM 696 C C . GLY A 1 99 ? 35.427 -0.612 -48.785 1.00 92.81 99 GLY A C 1
ATOM 697 O O . GLY A 1 99 ? 35.333 -0.810 -50.001 1.00 92.81 99 GLY A O 1
ATOM 698 N N . VAL A 1 100 ? 36.549 -0.152 -48.220 1.00 94.25 100 VAL A N 1
ATOM 699 C CA . VAL A 1 100 ? 37.806 0.063 -48.958 1.00 94.25 100 VAL A CA 1
ATOM 700 C C . VAL A 1 100 ? 38.385 -1.273 -49.429 1.00 94.25 100 VAL A C 1
ATOM 702 O O . VAL A 1 100 ? 38.695 -1.407 -50.612 1.00 94.25 100 VAL A O 1
ATOM 705 N N . ALA A 1 101 ? 38.443 -2.281 -48.552 1.00 93.12 101 ALA A N 1
ATOM 706 C CA . ALA A 1 101 ? 38.934 -3.620 -48.875 1.00 93.12 101 ALA A CA 1
ATOM 707 C C . ALA A 1 101 ? 38.170 -4.261 -50.047 1.00 93.12 101 ALA A C 1
ATOM 709 O O . ALA A 1 101 ? 38.789 -4.716 -51.006 1.00 93.12 101 ALA A O 1
ATOM 710 N N . VAL A 1 102 ? 36.831 -4.229 -50.033 1.00 95.19 102 VAL A N 1
ATOM 711 C CA . VAL A 1 102 ? 35.994 -4.743 -51.134 1.00 95.19 102 VAL A CA 1
ATOM 712 C C . VAL A 1 102 ? 36.205 -3.950 -52.422 1.00 95.19 102 VAL A C 1
ATOM 714 O O . VAL A 1 102 ? 36.228 -4.523 -53.510 1.00 95.19 102 VAL A O 1
ATOM 717 N N . SER A 1 103 ? 36.378 -2.630 -52.328 1.00 94.62 103 SER A N 1
ATOM 718 C CA . SER A 1 103 ? 36.637 -1.799 -53.508 1.00 94.62 103 SER A CA 1
ATOM 719 C C . SER A 1 103 ? 37.968 -2.174 -54.164 1.00 94.62 103 SER A C 1
ATOM 721 O O . SER A 1 103 ? 38.009 -2.379 -55.377 1.00 94.62 103 SER A O 1
ATOM 723 N N . LEU A 1 104 ? 39.029 -2.347 -53.369 1.00 93.62 104 LEU A N 1
ATOM 724 C CA . LEU A 1 104 ? 40.340 -2.809 -53.835 1.00 93.62 104 LEU A CA 1
ATOM 725 C C . LEU A 1 104 ? 40.280 -4.234 -54.401 1.00 93.62 104 LEU A C 1
ATOM 727 O O . LEU A 1 104 ? 40.792 -4.473 -55.492 1.00 93.62 104 LEU A O 1
ATOM 731 N N . ALA A 1 105 ? 39.584 -5.152 -53.726 1.00 92.19 105 ALA A N 1
ATOM 732 C CA . ALA A 1 105 ? 39.371 -6.523 -54.190 1.00 92.19 105 ALA A CA 1
ATOM 733 C C . ALA A 1 105 ? 38.660 -6.571 -55.558 1.00 92.19 105 ALA A C 1
ATOM 735 O O . ALA A 1 105 ? 39.064 -7.322 -56.443 1.00 92.19 105 ALA A O 1
ATOM 736 N N . ARG A 1 106 ? 37.665 -5.702 -55.787 1.00 92.44 106 ARG A N 1
ATOM 737 C CA . ARG A 1 106 ? 36.973 -5.573 -57.083 1.00 92.44 106 ARG A CA 1
ATOM 738 C C . ARG A 1 106 ? 37.837 -4.942 -58.170 1.00 92.44 106 ARG A C 1
ATOM 740 O O . ARG A 1 106 ? 37.687 -5.292 -59.337 1.00 92.44 106 ARG A O 1
ATOM 747 N N . HIS A 1 107 ? 38.724 -4.008 -57.826 1.00 91.88 107 HIS A N 1
ATOM 748 C CA . HIS A 1 107 ? 39.703 -3.481 -58.782 1.00 91.88 107 HIS A CA 1
ATOM 749 C C . HIS A 1 107 ? 40.722 -4.554 -59.181 1.00 91.88 107 HIS A C 1
ATOM 751 O O . HIS A 1 107 ? 40.973 -4.727 -60.372 1.00 91.88 107 HIS A O 1
ATOM 757 N N . ALA A 1 108 ? 41.210 -5.336 -58.214 1.00 90.44 108 ALA A N 1
ATOM 758 C CA . ALA A 1 108 ? 42.058 -6.498 -58.457 1.00 90.44 108 ALA A CA 1
ATOM 759 C C . ALA A 1 108 ? 41.355 -7.553 -59.331 1.00 90.44 108 ALA A C 1
ATOM 761 O O . ALA A 1 108 ? 41.979 -8.119 -60.224 1.00 90.44 108 ALA A O 1
ATOM 762 N N . GLU A 1 109 ? 40.054 -7.790 -59.130 1.00 90.38 109 GLU A N 1
ATOM 763 C CA . GLU A 1 109 ? 39.267 -8.704 -59.964 1.00 90.38 109 GLU A CA 1
ATOM 764 C C . GLU A 1 109 ? 39.114 -8.208 -61.408 1.00 90.38 109 GLU A C 1
ATOM 766 O O . GLU A 1 109 ? 39.274 -8.991 -62.340 1.00 90.38 109 GLU A O 1
ATOM 771 N N . ARG A 1 110 ? 38.841 -6.913 -61.614 1.00 89.38 110 ARG A N 1
ATOM 772 C CA . ARG A 1 110 ? 38.674 -6.329 -62.958 1.00 89.38 110 ARG A CA 1
ATOM 773 C C . ARG A 1 110 ? 39.971 -6.276 -63.761 1.00 89.38 110 ARG A C 1
ATOM 775 O O . ARG A 1 110 ? 39.918 -6.442 -64.973 1.00 89.38 110 ARG A O 1
ATOM 782 N N . ALA A 1 111 ? 41.102 -6.050 -63.095 1.00 86.50 111 ALA A N 1
ATOM 783 C CA . ALA A 1 111 ? 42.424 -6.004 -63.719 1.00 86.50 111 ALA A CA 1
ATOM 784 C C . ALA A 1 111 ? 42.988 -7.397 -64.053 1.00 86.50 111 ALA A C 1
ATOM 786 O O . ALA A 1 111 ? 44.030 -7.520 -64.699 1.00 86.50 111 ALA A O 1
ATOM 787 N N . ARG A 1 112 ? 42.318 -8.480 -63.623 1.00 83.50 112 ARG A N 1
ATOM 788 C CA . ARG A 1 112 ? 42.669 -9.841 -64.043 1.00 83.50 112 ARG A CA 1
ATOM 789 C C . ARG A 1 112 ? 42.407 -9.998 -65.537 1.00 83.50 112 ARG A C 1
ATOM 791 O O . ARG A 1 112 ? 41.314 -10.369 -65.961 1.00 83.50 112 ARG A O 1
ATOM 798 N N . GLN A 1 113 ? 43.437 -9.775 -66.341 1.00 71.81 113 GLN A N 1
ATOM 799 C CA . GLN A 1 113 ? 43.428 -10.195 -67.734 1.00 71.81 113 GLN A CA 1
ATOM 800 C C . GLN A 1 113 ? 43.507 -11.733 -67.819 1.00 71.81 113 GLN A C 1
ATOM 802 O O . GLN A 1 113 ? 44.188 -12.369 -67.012 1.00 71.81 113 GLN A O 1
ATOM 807 N N . PRO A 1 114 ? 42.853 -12.368 -68.806 1.00 64.62 114 PRO A N 1
ATOM 808 C CA . PRO A 1 114 ? 42.906 -13.819 -69.012 1.00 64.62 114 PRO A CA 1
ATOM 809 C C . PRO A 1 114 ? 44.263 -14.339 -69.543 1.00 64.62 114 PRO A C 1
ATOM 811 O O . PRO A 1 114 ? 44.368 -15.504 -69.928 1.00 64.62 114 PRO A O 1
ATOM 814 N N . SER A 1 115 ? 45.311 -13.512 -69.585 1.00 58.28 115 SER A N 1
ATOM 815 C CA . SER A 1 115 ? 46.632 -13.844 -70.130 1.00 58.28 115 SER A CA 1
ATOM 816 C C . SER A 1 115 ? 47.454 -14.731 -69.180 1.00 58.28 115 SER A C 1
ATOM 818 O O . SER A 1 115 ? 48.316 -14.277 -68.439 1.00 58.28 115 SER A O 1
ATOM 820 N N . ALA A 1 116 ? 47.161 -16.033 -69.228 1.00 55.19 116 ALA A N 1
ATOM 821 C CA . ALA A 1 116 ? 47.964 -17.169 -68.751 1.00 55.19 116 ALA A CA 1
ATOM 822 C C . ALA A 1 116 ? 48.623 -17.111 -67.342 1.00 55.19 116 ALA A C 1
ATOM 824 O O . ALA A 1 116 ? 49.760 -17.567 -67.194 1.00 55.19 116 ALA A O 1
ATOM 825 N N . PRO A 1 117 ? 47.947 -16.660 -66.268 1.00 64.31 117 PRO A N 1
ATOM 826 C CA . PRO A 1 117 ? 48.379 -17.000 -64.913 1.00 64.31 117 PRO A CA 1
ATOM 827 C C . PRO A 1 117 ? 48.152 -18.497 -64.630 1.00 64.31 117 PRO A C 1
ATOM 829 O O . PRO A 1 117 ? 47.223 -19.119 -65.150 1.00 64.31 117 PRO A O 1
ATOM 832 N N . SER A 1 118 ? 48.984 -19.094 -63.772 1.00 70.62 118 SER A N 1
ATOM 833 C CA . SER A 1 118 ? 48.792 -20.481 -63.342 1.00 70.62 118 SER A CA 1
ATOM 834 C C . SER A 1 118 ? 47.460 -20.637 -62.592 1.00 70.62 118 SER A C 1
ATOM 836 O O . SER A 1 118 ? 47.055 -19.782 -61.797 1.00 70.62 118 SER A O 1
ATOM 838 N N . ALA A 1 119 ? 46.760 -21.752 -62.827 1.00 74.88 119 ALA A N 1
ATOM 839 C CA . ALA A 1 119 ? 45.448 -22.023 -62.229 1.00 74.88 119 ALA A CA 1
ATOM 840 C C . ALA A 1 119 ? 45.456 -21.944 -60.685 1.00 74.88 119 ALA A C 1
ATOM 842 O O . ALA A 1 119 ? 44.457 -21.563 -60.072 1.00 74.88 119 ALA A O 1
ATOM 843 N N . SER A 1 120 ? 46.597 -22.246 -60.053 1.00 77.81 120 SER A N 1
ATOM 844 C CA . SER A 1 120 ? 46.786 -22.151 -58.603 1.00 77.81 120 SER A CA 1
ATOM 845 C C . SER A 1 120 ? 46.724 -20.709 -58.096 1.00 77.81 120 SER A C 1
ATOM 847 O O . SER A 1 120 ? 45.993 -20.439 -57.142 1.00 77.81 120 SER A O 1
ATOM 849 N N . THR A 1 121 ? 47.413 -19.768 -58.746 1.00 77.81 121 THR A N 1
ATOM 850 C CA . THR A 1 121 ? 47.436 -18.353 -58.336 1.00 77.81 121 THR A CA 1
ATOM 851 C C . THR A 1 121 ? 46.063 -17.717 -58.514 1.00 77.81 121 THR A C 1
ATOM 853 O O . THR A 1 121 ? 45.566 -17.048 -57.610 1.00 77.81 121 THR A O 1
ATOM 856 N N . LEU A 1 122 ? 45.377 -18.036 -59.616 1.00 76.44 122 LEU A N 1
ATOM 857 C CA . LEU A 1 122 ? 43.998 -17.602 -59.848 1.00 76.44 122 LEU A CA 1
ATOM 858 C C . LEU A 1 122 ? 43.045 -18.064 -58.743 1.00 76.44 122 LEU A C 1
ATOM 860 O O . LEU A 1 122 ? 42.229 -17.269 -58.262 1.00 76.44 122 LEU A O 1
ATOM 864 N N . SER A 1 123 ? 43.162 -19.331 -58.335 1.00 82.56 123 SER A N 1
ATOM 865 C CA . SER A 1 123 ? 42.340 -19.902 -57.268 1.00 82.56 123 SER A CA 1
ATOM 866 C C . SER A 1 123 ? 42.625 -19.257 -55.909 1.00 82.56 123 SER A C 1
ATOM 868 O O . SER A 1 123 ? 41.689 -19.008 -55.153 1.00 82.56 123 SER A O 1
ATOM 870 N N . SER A 1 124 ? 43.890 -18.918 -55.634 1.00 87.88 124 SER A N 1
ATOM 871 C CA . SER A 1 124 ? 44.310 -18.265 -54.392 1.00 87.88 124 SER A CA 1
ATOM 872 C C . SER A 1 124 ? 43.723 -16.862 -54.281 1.00 87.88 124 SER A C 1
ATOM 874 O O . SER A 1 124 ? 42.961 -16.589 -53.357 1.00 87.88 124 SER A O 1
ATOM 876 N N . SER A 1 125 ? 43.964 -15.986 -55.262 1.00 87.50 125 SER A N 1
ATOM 877 C CA . SER A 1 125 ? 43.455 -14.616 -55.159 1.00 87.50 125 SER A CA 1
ATOM 878 C C . SER A 1 125 ? 41.932 -14.517 -55.305 1.00 87.50 125 SER A C 1
ATOM 880 O O . SER A 1 125 ? 41.344 -13.586 -54.769 1.00 87.50 125 SER A O 1
ATOM 882 N N . ARG A 1 126 ? 41.260 -15.512 -55.910 1.00 89.31 126 ARG A N 1
ATOM 883 C CA . ARG A 1 126 ? 39.789 -15.589 -55.883 1.00 89.31 126 ARG A CA 1
ATOM 884 C C . ARG A 1 126 ? 39.264 -15.875 -54.476 1.00 89.31 126 ARG A C 1
ATOM 886 O O . ARG A 1 126 ? 38.358 -15.189 -54.033 1.00 89.31 126 ARG A O 1
ATOM 893 N N . ARG A 1 127 ? 39.877 -16.823 -53.756 1.00 92.69 127 ARG A N 1
ATOM 894 C CA . ARG A 1 127 ? 39.514 -17.110 -52.357 1.00 92.69 127 ARG A CA 1
ATOM 895 C C . ARG A 1 127 ? 39.680 -15.879 -51.466 1.00 92.69 127 ARG A C 1
ATOM 897 O O . ARG A 1 127 ? 38.788 -15.587 -50.687 1.00 92.69 127 ARG A O 1
ATOM 904 N N . ARG A 1 128 ? 40.775 -15.129 -51.637 1.00 94.00 128 ARG A N 1
ATOM 905 C CA . ARG A 1 128 ? 41.028 -13.880 -50.892 1.00 94.00 128 ARG A CA 1
ATOM 906 C C . ARG A 1 128 ? 39.923 -12.842 -51.126 1.00 94.00 128 ARG A C 1
ATOM 908 O O . ARG A 1 128 ? 39.426 -12.253 -50.173 1.00 94.00 128 ARG A O 1
ATOM 915 N N . ILE A 1 129 ? 39.509 -12.653 -52.382 1.00 92.81 129 ILE A N 1
ATOM 916 C CA . ILE A 1 129 ? 38.397 -11.757 -52.743 1.00 92.81 129 ILE A CA 1
ATOM 917 C C . ILE A 1 129 ? 37.088 -12.241 -52.102 1.00 92.81 129 ILE A C 1
ATOM 919 O O . ILE A 1 129 ? 36.417 -11.454 -51.436 1.00 92.81 129 ILE A O 1
ATOM 923 N N . ASP A 1 130 ? 36.765 -13.531 -52.237 1.00 93.88 130 ASP A N 1
ATOM 924 C CA . ASP A 1 130 ? 35.551 -14.130 -51.667 1.00 93.88 130 ASP A CA 1
ATOM 925 C C . ASP A 1 130 ? 35.502 -13.980 -50.132 1.00 93.88 130 ASP A C 1
ATOM 927 O O . ASP A 1 130 ? 34.435 -13.753 -49.558 1.00 93.88 130 ASP A O 1
ATOM 931 N N . ASP A 1 131 ? 36.647 -14.099 -49.453 1.00 94.38 131 ASP A N 1
ATOM 932 C CA . ASP A 1 131 ? 36.759 -13.932 -48.002 1.00 94.38 131 ASP A CA 1
ATOM 933 C C . ASP A 1 131 ? 36.519 -12.472 -47.580 1.00 94.38 131 ASP A C 1
ATOM 935 O O . ASP A 1 131 ? 35.740 -12.223 -46.658 1.00 94.38 131 ASP A O 1
ATOM 939 N N . ILE A 1 132 ? 37.098 -11.501 -48.297 1.00 93.75 132 ILE A N 1
ATOM 940 C CA . ILE A 1 132 ? 36.883 -10.064 -48.050 1.00 93.75 132 ILE A CA 1
ATOM 941 C C . ILE A 1 132 ? 35.414 -9.678 -48.282 1.00 93.75 132 ILE A C 1
ATOM 943 O O . ILE A 1 132 ? 34.828 -8.941 -47.483 1.00 93.75 132 ILE A O 1
ATOM 947 N N . GLU A 1 133 ? 34.789 -10.180 -49.352 1.00 94.19 133 GLU A N 1
ATOM 948 C CA . GLU A 1 133 ? 33.374 -9.915 -49.625 1.00 94.19 133 GLU A CA 1
ATOM 949 C C . GLU A 1 133 ? 32.455 -10.550 -48.574 1.00 94.19 133 GLU A C 1
ATOM 951 O O . GLU A 1 133 ? 31.465 -9.930 -48.171 1.00 94.19 133 GLU A O 1
ATOM 956 N N . ARG A 1 134 ? 32.795 -11.747 -48.075 1.00 94.75 134 ARG A N 1
ATOM 957 C CA . ARG A 1 134 ? 32.056 -12.406 -46.990 1.00 94.75 134 ARG A CA 1
ATOM 958 C C . ARG A 1 134 ? 32.124 -11.606 -45.691 1.00 94.75 134 ARG A C 1
ATOM 960 O O . ARG A 1 134 ? 31.081 -11.388 -45.071 1.00 94.75 134 ARG A O 1
ATOM 967 N N . ASP A 1 135 ? 33.310 -11.134 -45.312 1.00 92.00 135 ASP A N 1
ATOM 968 C CA . ASP A 1 135 ? 33.507 -10.328 -44.103 1.00 92.00 135 ASP A CA 1
ATOM 969 C C . ASP A 1 135 ? 32.745 -8.993 -44.191 1.00 92.00 135 ASP A C 1
ATOM 971 O O . ASP A 1 135 ? 32.053 -8.598 -43.247 1.00 92.00 135 ASP A O 1
ATOM 975 N N . TYR A 1 136 ? 32.782 -8.322 -45.347 1.00 94.12 136 TYR A N 1
ATOM 976 C CA . TYR A 1 136 ? 32.003 -7.100 -45.573 1.00 94.12 136 TYR A CA 1
ATOM 977 C C . TYR A 1 136 ? 30.491 -7.342 -45.518 1.00 94.12 136 TYR A C 1
ATOM 979 O O . TYR A 1 136 ? 29.760 -6.560 -44.897 1.00 94.12 136 TYR A O 1
ATOM 987 N N . ALA A 1 137 ? 30.010 -8.422 -46.141 1.00 92.62 137 ALA A N 1
ATOM 988 C CA . ALA A 1 137 ? 28.599 -8.786 -46.110 1.00 92.62 137 ALA A CA 1
ATOM 989 C C . ALA A 1 137 ? 28.130 -9.053 -44.675 1.00 92.62 137 ALA A C 1
ATOM 991 O O . ALA A 1 137 ? 27.075 -8.554 -44.280 1.00 92.62 137 ALA A O 1
ATOM 992 N N . GLN A 1 138 ? 28.925 -9.776 -43.880 1.00 93.38 138 GLN A N 1
ATOM 993 C CA . GLN A 1 138 ? 28.612 -10.044 -42.480 1.00 93.38 138 GLN A CA 1
ATOM 994 C C . GLN A 1 138 ? 28.471 -8.747 -41.672 1.00 93.38 138 GLN A C 1
ATOM 996 O O . GLN A 1 138 ? 27.424 -8.524 -41.064 1.00 93.38 138 GLN A O 1
ATOM 1001 N N . VAL A 1 139 ? 29.479 -7.870 -41.704 1.00 92.75 139 VAL A N 1
ATOM 1002 C CA . VAL A 1 139 ? 29.461 -6.620 -40.922 1.00 92.75 139 VAL A CA 1
ATOM 1003 C C . VAL A 1 139 ? 28.318 -5.703 -41.361 1.00 92.75 139 VAL A C 1
ATOM 1005 O O . VAL A 1 139 ? 27.615 -5.138 -40.526 1.00 92.75 139 VAL A O 1
ATOM 1008 N N . THR A 1 140 ? 28.060 -5.606 -42.666 1.00 92.19 140 THR A N 1
ATOM 1009 C CA . THR A 1 140 ? 26.956 -4.789 -43.192 1.00 92.19 140 THR A CA 1
ATOM 1010 C C . THR A 1 140 ? 25.591 -5.324 -42.747 1.00 92.19 140 THR A C 1
ATOM 1012 O O . THR A 1 140 ? 24.700 -4.545 -42.391 1.00 92.19 140 THR A O 1
ATOM 1015 N N . MET A 1 141 ? 25.413 -6.651 -42.728 1.00 93.75 141 MET A N 1
ATOM 1016 C CA . MET A 1 141 ? 24.198 -7.276 -42.203 1.00 93.75 141 MET A CA 1
ATOM 1017 C C . MET A 1 141 ? 24.019 -6.983 -40.710 1.00 93.75 141 MET A C 1
ATOM 1019 O O . MET A 1 141 ? 22.927 -6.573 -40.310 1.00 93.75 141 MET A O 1
ATOM 1023 N N . GLU A 1 142 ? 25.071 -7.119 -39.900 1.00 91.81 142 GLU A N 1
ATOM 1024 C CA . GLU A 1 142 ? 25.034 -6.816 -38.464 1.00 91.81 142 GLU A CA 1
ATOM 1025 C C . GLU A 1 142 ? 24.674 -5.344 -38.198 1.00 91.81 142 GLU A C 1
ATOM 1027 O O . GLU A 1 142 ? 23.745 -5.066 -37.433 1.00 91.81 142 GLU A O 1
ATOM 1032 N N . ASP A 1 143 ? 25.314 -4.396 -38.888 1.00 91.50 143 ASP A N 1
ATOM 1033 C CA . ASP A 1 143 ? 25.026 -2.961 -38.763 1.00 91.50 143 ASP A CA 1
ATOM 1034 C C . ASP A 1 143 ? 23.570 -2.634 -39.128 1.00 91.50 143 ASP A C 1
ATOM 1036 O O . ASP A 1 143 ? 22.885 -1.880 -38.419 1.00 91.50 143 ASP A O 1
ATOM 1040 N N . SER A 1 144 ? 23.061 -3.228 -40.213 1.00 92.62 144 SER A N 1
ATOM 1041 C CA . SER A 1 144 ? 21.668 -3.048 -40.636 1.00 92.62 144 SER A CA 1
ATOM 1042 C C . SER A 1 144 ? 20.684 -3.596 -39.596 1.00 92.62 144 SER A C 1
ATOM 1044 O O . SER A 1 144 ? 19.707 -2.928 -39.243 1.00 92.62 144 SER A O 1
ATOM 1046 N N . PHE A 1 145 ? 20.990 -4.761 -39.020 1.00 95.50 145 PHE A N 1
ATOM 1047 C CA . PHE A 1 145 ? 20.193 -5.406 -37.986 1.00 95.50 145 PHE A CA 1
ATOM 1048 C C . PHE A 1 145 ? 20.151 -4.572 -36.701 1.00 95.50 145 PHE A C 1
ATOM 1050 O O . PHE A 1 145 ? 19.067 -4.280 -36.187 1.00 95.50 145 PHE A O 1
ATOM 1057 N N . TYR A 1 146 ? 21.302 -4.111 -36.201 1.00 92.00 146 TYR A N 1
ATOM 1058 C CA . TYR A 1 146 ? 21.359 -3.264 -35.005 1.00 92.00 146 TYR A CA 1
ATOM 1059 C C . TYR A 1 146 ? 20.688 -1.905 -35.215 1.00 92.00 146 TYR A C 1
ATOM 1061 O O . TYR A 1 146 ? 20.051 -1.374 -34.292 1.00 92.00 146 TYR A O 1
ATOM 1069 N N . THR A 1 147 ? 20.776 -1.351 -36.425 1.00 93.19 147 THR A N 1
ATOM 1070 C CA . THR A 1 147 ? 20.089 -0.110 -36.796 1.00 93.19 147 THR A CA 1
ATOM 1071 C C . THR A 1 147 ? 18.572 -0.289 -36.764 1.00 93.19 147 THR A C 1
ATOM 1073 O O . THR A 1 147 ? 17.873 0.521 -36.144 1.00 93.19 147 THR A O 1
ATOM 1076 N N . GLU A 1 148 ? 18.051 -1.372 -37.343 1.00 93.19 148 GLU A N 1
ATOM 1077 C CA . GLU A 1 148 ? 16.615 -1.665 -37.346 1.00 93.19 148 GLU A CA 1
ATOM 1078 C C . GLU A 1 148 ? 16.086 -2.028 -35.953 1.00 93.19 148 GLU A C 1
ATOM 1080 O O . GLU A 1 148 ? 15.046 -1.508 -35.540 1.00 93.19 148 GLU A O 1
ATOM 1085 N N . ILE A 1 149 ? 16.830 -2.792 -35.146 1.00 92.31 149 ILE A N 1
ATOM 1086 C CA . ILE A 1 149 ? 16.482 -3.013 -33.732 1.00 92.31 149 ILE A CA 1
ATOM 1087 C C . ILE A 1 149 ? 16.435 -1.690 -32.974 1.00 92.31 149 ILE A C 1
ATOM 1089 O O . ILE A 1 149 ? 15.488 -1.432 -32.227 1.00 92.31 149 ILE A O 1
ATOM 1093 N N . SER A 1 150 ? 17.428 -0.823 -33.165 1.00 82.38 150 SER A N 1
ATOM 1094 C CA . SER A 1 150 ? 17.469 0.486 -32.510 1.00 82.38 150 SER A CA 1
ATOM 1095 C C . SER A 1 150 ? 16.284 1.357 -32.925 1.00 82.38 150 SER A C 1
ATOM 1097 O O . SER A 1 150 ? 15.682 2.036 -32.085 1.00 82.38 150 SER A O 1
ATOM 1099 N N . ARG A 1 151 ? 15.903 1.319 -34.205 1.00 85.69 151 ARG A N 1
ATOM 1100 C CA . ARG A 1 151 ? 14.728 2.008 -34.747 1.00 85.69 151 ARG A CA 1
ATOM 1101 C C . ARG A 1 151 ? 13.430 1.458 -34.155 1.00 85.69 151 ARG A C 1
ATOM 1103 O O . ARG A 1 151 ? 12.623 2.239 -33.643 1.00 85.69 151 ARG A O 1
ATOM 1110 N N . ALA A 1 152 ? 13.254 0.139 -34.142 1.00 83.94 152 ALA A N 1
ATOM 1111 C CA . ALA A 1 152 ? 12.099 -0.533 -33.558 1.00 83.94 152 ALA A CA 1
ATOM 1112 C C . ALA A 1 152 ? 11.990 -0.265 -32.049 1.00 83.94 152 ALA A C 1
ATOM 1114 O O . ALA A 1 152 ? 10.924 0.100 -31.556 1.00 83.94 152 ALA A O 1
ATOM 1115 N N . ALA A 1 153 ? 13.097 -0.330 -31.307 1.00 78.94 153 ALA A N 1
ATOM 1116 C CA . ALA A 1 153 ? 13.140 -0.013 -29.881 1.00 78.94 153 ALA A CA 1
ATOM 1117 C C . ALA A 1 153 ? 12.748 1.449 -29.601 1.00 78.94 153 ALA A C 1
ATOM 1119 O O . ALA A 1 153 ? 12.021 1.727 -28.641 1.00 78.94 153 ALA A O 1
ATOM 1120 N N . ARG A 1 154 ? 13.178 2.395 -30.450 1.00 76.56 154 ARG A N 1
ATOM 1121 C CA . ARG A 1 154 ? 12.743 3.802 -30.380 1.00 76.56 154 ARG A CA 1
ATOM 1122 C C . ARG A 1 154 ? 11.244 3.950 -30.657 1.00 76.56 154 ARG A C 1
ATOM 1124 O O . ARG A 1 154 ? 10.602 4.731 -29.961 1.00 76.56 154 ARG A O 1
ATOM 1131 N N . ALA A 1 155 ? 10.683 3.185 -31.593 1.00 72.44 155 ALA A N 1
ATOM 1132 C CA . ALA A 1 155 ? 9.247 3.181 -31.887 1.00 72.44 155 ALA A CA 1
ATOM 1133 C C . ALA A 1 155 ? 8.402 2.536 -30.764 1.00 72.44 155 ALA A C 1
ATOM 1135 O O . ALA A 1 155 ? 7.333 3.039 -30.413 1.00 72.44 155 ALA A O 1
ATOM 1136 N N . ILE A 1 156 ? 8.896 1.458 -30.141 1.00 70.81 156 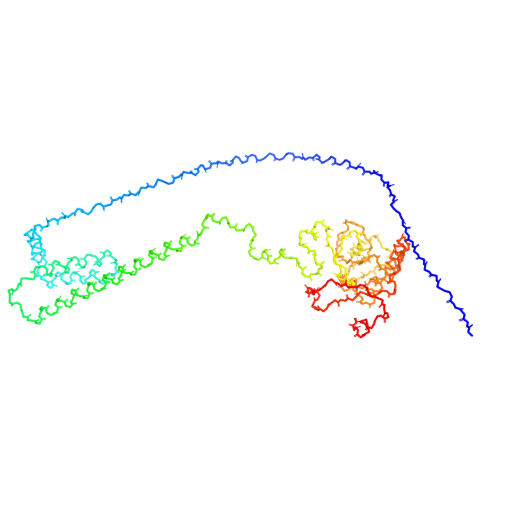ILE A N 1
ATOM 1137 C CA . ILE A 1 156 ? 8.249 0.779 -29.002 1.00 70.81 156 ILE A CA 1
ATOM 1138 C C . ILE A 1 156 ? 8.234 1.674 -27.759 1.00 70.81 156 ILE A C 1
ATOM 1140 O O . ILE A 1 156 ? 7.268 1.647 -26.987 1.00 70.81 156 ILE A O 1
ATOM 1144 N N . ARG A 1 157 ? 9.258 2.518 -27.571 1.00 58.25 157 ARG A N 1
ATOM 1145 C CA . ARG A 1 157 ? 9.247 3.604 -26.580 1.00 58.25 157 ARG A CA 1
ATOM 1146 C C . ARG A 1 157 ? 8.264 4.691 -27.025 1.00 58.25 157 ARG A C 1
ATOM 1148 O O . ARG A 1 157 ? 8.667 5.787 -27.395 1.00 58.25 157 ARG A O 1
ATOM 1155 N N . ARG A 1 158 ? 6.963 4.389 -26.949 1.00 56.94 158 ARG A N 1
ATOM 1156 C CA . ARG A 1 158 ? 5.834 5.297 -27.190 1.00 56.94 158 ARG A CA 1
ATOM 1157 C C . ARG A 1 158 ? 5.985 6.561 -26.330 1.00 56.94 158 ARG A C 1
ATOM 1159 O O . ARG A 1 158 ? 5.451 6.615 -25.224 1.00 56.94 158 ARG A O 1
ATOM 1166 N N . ARG A 1 159 ? 6.710 7.574 -26.822 1.00 55.41 159 ARG A N 1
ATOM 1167 C CA . ARG A 1 159 ? 6.813 8.906 -26.194 1.00 55.41 159 ARG A CA 1
ATOM 1168 C C . ARG A 1 159 ? 5.444 9.577 -26.098 1.00 55.41 159 ARG A C 1
ATOM 1170 O O . ARG A 1 159 ? 5.212 10.325 -25.155 1.00 55.41 159 ARG A O 1
ATOM 1177 N N . ASP A 1 160 ? 4.539 9.229 -27.011 1.00 56.31 160 ASP A N 1
ATOM 1178 C CA . ASP A 1 160 ? 3.251 9.907 -27.178 1.00 56.31 160 ASP A CA 1
ATOM 1179 C C . ASP A 1 160 ? 2.128 9.290 -26.343 1.00 56.31 160 ASP A C 1
ATOM 1181 O O . ASP A 1 160 ? 1.117 9.936 -26.067 1.00 56.31 160 ASP A O 1
ATOM 1185 N N . LYS A 1 161 ? 2.303 8.053 -25.856 1.00 55.75 161 LYS A N 1
ATOM 1186 C CA . LYS A 1 161 ? 1.435 7.560 -24.787 1.00 55.75 161 LYS A CA 1
ATOM 1187 C C . LYS A 1 161 ? 1.936 8.175 -23.497 1.00 55.75 161 LYS A C 1
ATOM 1189 O O . LYS A 1 161 ? 2.894 7.677 -22.905 1.00 55.75 161 LYS A O 1
ATOM 1194 N N . ALA A 1 162 ? 1.271 9.251 -23.072 1.00 58.72 162 ALA A N 1
ATOM 1195 C CA . ALA A 1 162 ? 1.403 9.789 -21.727 1.00 58.72 162 ALA A CA 1
ATOM 1196 C C . ALA A 1 162 ? 1.522 8.611 -20.759 1.00 58.72 162 ALA A C 1
ATOM 1198 O O . ALA A 1 162 ? 0.642 7.741 -20.726 1.00 58.72 162 ALA A O 1
ATOM 1199 N N . LYS A 1 163 ? 2.651 8.533 -20.038 1.00 57.47 163 LYS A N 1
ATOM 1200 C CA . LYS A 1 163 ? 2.841 7.496 -19.021 1.00 57.47 163 LYS A CA 1
ATOM 1201 C C . LYS A 1 163 ? 1.556 7.474 -18.193 1.00 57.47 163 LYS A C 1
ATOM 1203 O O . LYS A 1 163 ? 1.124 8.553 -17.774 1.00 57.47 163 LYS A O 1
ATOM 1208 N N . PRO A 1 164 ? 0.918 6.308 -17.987 1.00 56.69 164 PRO A N 1
ATOM 1209 C CA . PRO A 1 164 ? -0.274 6.246 -17.162 1.00 56.69 164 PRO A CA 1
ATOM 1210 C C . PRO A 1 164 ? 0.029 6.981 -15.858 1.00 56.69 164 PRO A C 1
ATOM 1212 O O . PRO A 1 164 ? 1.024 6.653 -15.209 1.00 56.69 164 PRO A O 1
ATOM 1215 N N . LYS A 1 165 ? -0.776 7.996 -15.505 1.00 61.12 165 LYS A N 1
ATOM 1216 C CA . LYS A 1 165 ? -0.530 8.850 -14.323 1.00 61.12 165 LYS A CA 1
ATOM 1217 C C . LYS A 1 165 ? -0.319 8.029 -13.041 1.00 61.12 165 LYS A C 1
ATOM 1219 O O . LYS A 1 165 ? 0.306 8.504 -12.102 1.00 61.12 165 LYS A O 1
ATOM 1224 N N . VAL A 1 166 ? -0.809 6.790 -13.025 1.00 58.66 166 VAL A N 1
ATOM 1225 C CA . VAL A 1 166 ? -0.708 5.832 -11.926 1.00 58.66 166 VAL A CA 1
ATOM 1226 C C . VAL A 1 166 ? 0.209 4.676 -12.345 1.00 58.66 166 VAL A C 1
ATOM 1228 O O . VAL A 1 166 ? -0.093 3.956 -13.308 1.00 58.66 166 VAL A O 1
ATOM 1231 N N . ARG A 1 167 ? 1.330 4.488 -11.627 1.00 57.47 167 ARG A N 1
ATOM 1232 C CA . ARG A 1 167 ? 2.272 3.377 -11.863 1.00 57.47 167 ARG A CA 1
ATOM 1233 C C . ARG A 1 167 ? 1.533 2.043 -11.702 1.00 57.47 167 ARG A C 1
ATOM 1235 O O . ARG A 1 167 ? 0.589 1.949 -10.927 1.00 57.47 167 ARG A O 1
ATOM 1242 N N . ALA A 1 168 ? 1.965 0.981 -12.383 1.00 57.78 168 ALA A N 1
ATOM 1243 C CA . ALA A 1 168 ? 1.317 -0.336 -12.275 1.00 57.78 168 ALA A CA 1
ATOM 1244 C C . ALA A 1 168 ? 1.238 -0.849 -10.819 1.00 57.78 168 ALA A C 1
ATOM 1246 O O . ALA A 1 168 ? 0.203 -1.359 -10.398 1.00 57.78 168 ALA A O 1
ATOM 1247 N N . ARG A 1 169 ? 2.283 -0.598 -10.015 1.00 53.06 169 ARG A N 1
ATOM 1248 C CA . ARG A 1 169 ? 2.297 -0.856 -8.562 1.00 53.06 169 ARG A CA 1
ATOM 1249 C C . ARG A 1 169 ? 1.188 -0.100 -7.816 1.00 53.06 169 ARG A C 1
ATOM 1251 O O . ARG A 1 169 ? 0.585 -0.642 -6.892 1.00 53.06 169 ARG A O 1
ATOM 1258 N N . ASP A 1 170 ? 0.888 1.123 -8.239 1.00 55.94 170 ASP A N 1
ATOM 1259 C CA . ASP A 1 170 ? -0.151 1.954 -7.633 1.00 55.94 170 ASP A CA 1
ATOM 1260 C C . ASP A 1 170 ? -1.556 1.528 -8.076 1.00 55.94 170 ASP A C 1
ATOM 1262 O O . ASP A 1 170 ? -2.502 1.710 -7.319 1.00 55.94 170 ASP A O 1
ATOM 1266 N N . ARG A 1 171 ? -1.707 0.875 -9.241 1.00 58.53 171 ARG A N 1
ATOM 1267 C CA . ARG A 1 171 ? -2.986 0.266 -9.653 1.00 58.53 171 ARG A CA 1
ATOM 1268 C C . ARG A 1 171 ? -3.387 -0.869 -8.719 1.00 58.53 171 ARG A C 1
ATOM 1270 O O . ARG A 1 171 ? -4.524 -0.889 -8.273 1.00 58.53 171 ARG A O 1
ATOM 1277 N N . ALA A 1 172 ? -2.451 -1.747 -8.354 1.00 55.56 172 ALA A N 1
ATOM 1278 C CA . ALA A 1 172 ? -2.693 -2.790 -7.353 1.00 55.56 172 ALA A CA 1
ATOM 1279 C C . ALA A 1 172 ? -2.950 -2.201 -5.953 1.00 55.56 172 ALA A C 1
ATOM 1281 O O . ALA A 1 172 ? -3.774 -2.711 -5.203 1.00 55.56 172 ALA A O 1
ATOM 1282 N N . CYS A 1 173 ? -2.290 -1.089 -5.606 1.00 52.44 173 CYS A N 1
ATOM 1283 C CA . CYS A 1 173 ? -2.516 -0.402 -4.330 1.00 52.44 173 CYS A CA 1
ATOM 1284 C C . CYS A 1 173 ? -3.810 0.433 -4.270 1.00 52.44 173 CYS A C 1
ATOM 1286 O O . CYS A 1 173 ? -4.213 0.799 -3.162 1.00 52.44 173 CYS A O 1
ATOM 1288 N N . ASN A 1 174 ? -4.406 0.762 -5.422 1.00 53.44 174 ASN A N 1
ATOM 1289 C CA . ASN A 1 174 ? -5.665 1.502 -5.561 1.00 53.44 174 ASN A CA 1
ATOM 1290 C C . ASN A 1 174 ? -6.874 0.593 -5.823 1.00 53.44 174 ASN A C 1
ATOM 1292 O O . ASN A 1 174 ? -7.999 1.088 -5.796 1.00 53.44 174 ASN A O 1
ATOM 1296 N N . GLN A 1 175 ? -6.674 -0.712 -6.041 1.00 58.25 175 GLN A N 1
ATOM 1297 C CA . GLN A 1 175 ? -7.761 -1.673 -5.870 1.00 58.25 175 GLN A CA 1
ATOM 1298 C C . GLN A 1 175 ? -8.275 -1.579 -4.424 1.00 58.25 175 GLN A C 1
ATOM 1300 O O . GLN A 1 175 ? -7.471 -1.296 -3.523 1.00 58.25 175 GLN A O 1
ATOM 1305 N N . PRO A 1 176 ? -9.587 -1.768 -4.180 1.00 55.12 176 PRO A N 1
ATOM 1306 C CA . PRO A 1 176 ? -10.113 -1.824 -2.825 1.00 55.12 176 PRO A CA 1
ATOM 1307 C C . PRO A 1 176 ? -9.294 -2.863 -2.068 1.00 55.12 176 PRO A C 1
ATOM 1309 O O . PRO A 1 176 ? -9.241 -4.037 -2.437 1.00 55.12 176 PRO A O 1
ATOM 1312 N N . LYS A 1 177 ? -8.549 -2.412 -1.055 1.00 55.00 177 LYS A N 1
ATOM 1313 C CA . LYS A 1 177 ? -7.788 -3.347 -0.238 1.00 55.00 177 LYS A CA 1
ATOM 1314 C C . LYS A 1 177 ? -8.831 -4.212 0.447 1.00 55.00 177 LYS A C 1
ATOM 1316 O O . LYS A 1 177 ? -9.740 -3.668 1.072 1.00 55.00 177 LYS A O 1
ATOM 1321 N N . ALA A 1 178 ? -8.666 -5.527 0.347 1.00 51.56 178 ALA A N 1
ATOM 1322 C CA . ALA A 1 178 ? -9.542 -6.575 0.877 1.00 51.56 178 ALA A CA 1
ATOM 1323 C C . ALA A 1 178 ? -9.731 -6.546 2.409 1.00 51.56 178 ALA A C 1
ATOM 1325 O O . ALA A 1 178 ? -10.062 -7.549 3.021 1.00 51.56 178 ALA A O 1
ATOM 1326 N N . ARG A 1 179 ? -9.476 -5.410 3.066 1.00 56.53 179 ARG A N 1
ATOM 1327 C CA . ARG A 1 179 ? -9.842 -5.231 4.453 1.00 56.53 179 ARG A CA 1
ATOM 1328 C C . ARG A 1 179 ? -11.364 -5.192 4.550 1.00 56.53 179 ARG A C 1
ATOM 1330 O O . ARG A 1 179 ? -11.869 -6.028 5.278 1.00 56.53 179 ARG A O 1
ATOM 1337 N N . GLN A 1 180 ? -12.092 -4.271 3.893 1.00 59.97 180 GLN A N 1
ATOM 1338 C CA . GLN A 1 180 ? -13.532 -4.042 4.200 1.00 59.97 180 GLN A CA 1
ATOM 1339 C C . GLN A 1 180 ? -14.348 -3.366 3.081 1.00 59.97 180 GLN A C 1
ATOM 1341 O O . GLN A 1 180 ? -15.293 -2.636 3.356 1.00 59.97 180 GLN A O 1
ATOM 1346 N N . GLY A 1 181 ? -13.955 -3.514 1.813 1.00 63.84 181 GLY A N 1
ATOM 1347 C CA . GLY A 1 181 ? -14.674 -2.888 0.691 1.00 63.84 181 GLY A CA 1
ATOM 1348 C C . GLY A 1 181 ? -14.419 -1.384 0.490 1.00 63.84 181 GLY A C 1
ATOM 1349 O O . GLY A 1 181 ? -14.768 -0.862 -0.564 1.00 63.84 181 GLY A O 1
ATOM 1350 N N . LEU A 1 182 ? -13.742 -0.693 1.419 1.00 68.00 182 LEU A N 1
ATOM 1351 C CA . LEU A 1 182 ? -13.321 0.698 1.207 1.00 68.00 182 LEU A CA 1
ATOM 1352 C C . LEU A 1 182 ? -12.131 0.800 0.244 1.00 68.00 182 LEU A C 1
ATOM 1354 O O . LEU A 1 182 ? -11.124 0.088 0.373 1.00 68.00 182 LEU A O 1
ATOM 1358 N N . ARG A 1 183 ? -12.197 1.761 -0.684 1.00 72.81 183 ARG A N 1
ATOM 1359 C CA . ARG A 1 183 ? -11.032 2.146 -1.487 1.00 72.81 183 ARG A CA 1
ATOM 1360 C C . ARG A 1 183 ? -10.062 2.963 -0.637 1.00 72.81 183 ARG A C 1
ATOM 1362 O O . ARG A 1 183 ? -10.397 3.528 0.401 1.00 72.81 183 ARG A O 1
ATOM 1369 N N . LYS A 1 184 ? -8.808 3.033 -1.090 1.00 75.00 184 LYS A N 1
ATOM 1370 C CA . LYS A 1 184 ? -7.753 3.799 -0.407 1.00 75.00 184 LYS A CA 1
ATOM 1371 C C . LYS A 1 184 ? -8.067 5.301 -0.329 1.00 75.00 184 LYS A C 1
ATOM 1373 O O . LYS A 1 184 ? -7.611 5.934 0.617 1.00 75.00 184 LYS A O 1
ATOM 1378 N N . SER A 1 185 ? -8.772 5.854 -1.321 1.00 80.19 185 SER A N 1
ATOM 1379 C CA . SER A 1 185 ? -9.296 7.230 -1.301 1.00 80.19 185 SER A CA 1
ATOM 1380 C C . SER A 1 185 ? -10.276 7.399 -0.152 1.00 80.19 185 SER A C 1
ATOM 1382 O O . SER A 1 185 ? -9.993 8.138 0.779 1.00 80.19 185 SER A O 1
ATOM 1384 N N . ASP A 1 186 ? -11.320 6.580 -0.144 1.00 82.12 186 ASP A N 1
ATOM 1385 C CA . ASP A 1 186 ? -12.448 6.699 0.773 1.00 82.12 186 ASP A CA 1
ATOM 1386 C C . ASP A 1 186 ? -11.977 6.533 2.225 1.00 82.12 186 ASP A C 1
ATOM 1388 O O . ASP A 1 186 ? -12.353 7.291 3.113 1.00 82.12 186 ASP A O 1
ATOM 1392 N N . ALA A 1 187 ? -11.048 5.597 2.462 1.00 82.88 187 ALA A N 1
ATOM 1393 C CA . ALA A 1 187 ? -10.422 5.404 3.767 1.00 82.88 187 ALA A CA 1
ATOM 1394 C C . ALA A 1 187 ? -9.579 6.608 4.233 1.00 82.88 187 ALA A C 1
ATOM 1396 O O . ALA A 1 187 ? -9.435 6.819 5.437 1.00 82.88 187 ALA A O 1
ATOM 1397 N N . ARG A 1 188 ? -8.979 7.377 3.314 1.00 84.31 188 ARG A N 1
ATOM 1398 C CA . ARG A 1 188 ? -8.276 8.624 3.660 1.00 84.31 188 ARG A CA 1
ATOM 1399 C C . ARG A 1 188 ? -9.264 9.740 3.948 1.00 84.31 188 ARG A C 1
ATOM 1401 O O . ARG A 1 188 ? -9.055 10.448 4.925 1.00 84.31 188 ARG A O 1
ATOM 1408 N N . ASP A 1 189 ? -10.317 9.846 3.147 1.00 86.62 189 ASP A N 1
ATOM 1409 C CA . ASP A 1 189 ? -11.315 10.909 3.261 1.00 86.62 189 ASP A CA 1
ATOM 1410 C C . ASP A 1 189 ? -11.990 10.865 4.641 1.00 86.62 189 ASP A C 1
ATOM 1412 O O . ASP A 1 189 ? -12.024 11.866 5.355 1.00 86.62 189 ASP A O 1
ATOM 1416 N N . ILE A 1 190 ? -12.384 9.673 5.104 1.00 85.94 190 ILE A N 1
ATOM 1417 C CA . ILE A 1 190 ? -12.993 9.493 6.436 1.00 85.94 190 ILE A CA 1
ATOM 1418 C C . ILE A 1 190 ? -11.978 9.376 7.585 1.00 85.94 190 ILE A C 1
ATOM 1420 O O . ILE A 1 190 ? -12.362 9.127 8.729 1.00 85.94 190 ILE A O 1
ATOM 1424 N N . HIS A 1 191 ? -10.676 9.488 7.300 1.00 88.25 191 HIS A N 1
ATOM 1425 C CA . HIS A 1 191 ? -9.602 9.259 8.271 1.00 88.25 191 HIS A CA 1
ATOM 1426 C C . HIS A 1 191 ? -9.748 7.915 9.005 1.00 88.25 191 HIS A C 1
ATOM 1428 O O . HIS A 1 191 ? -9.693 7.838 10.235 1.00 88.25 191 HIS A O 1
ATOM 1434 N N . ALA A 1 192 ? -9.936 6.839 8.238 1.00 89.31 192 ALA A N 1
ATOM 1435 C CA . ALA A 1 192 ? -10.249 5.524 8.776 1.00 89.31 192 ALA A CA 1
ATOM 1436 C C . ALA A 1 192 ? -9.149 4.995 9.714 1.00 89.31 192 ALA A C 1
ATOM 1438 O O . ALA A 1 192 ? -7.940 5.108 9.453 1.00 89.31 192 ALA A O 1
ATOM 1439 N N . ARG A 1 193 ? -9.581 4.364 10.806 1.00 90.88 193 ARG A N 1
ATOM 1440 C CA . ARG A 1 193 ? -8.743 3.681 11.798 1.00 90.88 193 ARG A CA 1
ATOM 1441 C C . ARG A 1 193 ? -9.299 2.286 12.055 1.00 90.88 193 ARG A C 1
ATOM 1443 O O . ARG A 1 193 ? -10.500 2.074 11.957 1.00 90.88 193 ARG A O 1
ATOM 1450 N N . SER A 1 194 ? -8.424 1.328 12.355 1.00 90.38 194 SER A N 1
ATOM 1451 C CA . SER A 1 194 ? -8.821 -0.054 12.641 1.00 90.38 194 SER A CA 1
ATOM 1452 C C . SER A 1 194 ? -9.049 -0.266 14.132 1.00 90.38 194 SER A C 1
ATOM 1454 O O . SER A 1 194 ? -8.164 0.036 14.936 1.00 90.38 194 SER A O 1
ATOM 1456 N N . CYS A 1 195 ? -10.184 -0.858 14.487 1.00 91.44 195 CYS A N 1
ATOM 1457 C CA . CYS A 1 195 ? -10.464 -1.320 15.836 1.00 91.44 195 CYS A CA 1
ATOM 1458 C C . CYS A 1 195 ? -9.496 -2.438 16.252 1.00 91.44 195 CYS A C 1
ATOM 1460 O O . CYS A 1 195 ? -9.304 -3.399 15.516 1.00 91.44 195 CYS A O 1
ATOM 1462 N N . VAL A 1 196 ? -8.930 -2.379 17.453 1.00 92.50 196 VAL A N 1
ATOM 1463 C CA . VAL A 1 196 ? -8.000 -3.408 17.953 1.00 92.50 196 VAL A CA 1
ATOM 1464 C C . VAL A 1 196 ? -8.690 -4.718 18.357 1.00 92.50 196 VAL A C 1
ATOM 1466 O O . VAL A 1 196 ? -8.019 -5.734 18.506 1.00 92.50 196 VAL A O 1
ATOM 1469 N N . ALA A 1 197 ? -10.016 -4.714 18.535 1.00 90.94 197 ALA A N 1
ATOM 1470 C CA . ALA A 1 197 ? -10.791 -5.896 18.922 1.00 90.94 197 ALA A CA 1
ATOM 1471 C C . ALA A 1 197 ? -11.348 -6.653 17.708 1.00 90.94 197 ALA A C 1
ATOM 1473 O O . ALA A 1 197 ? -11.078 -7.843 17.514 1.00 90.94 197 ALA A O 1
ATOM 1474 N N . CYS A 1 198 ? -12.134 -5.955 16.888 1.00 85.19 198 CYS A N 1
ATOM 1475 C CA . CYS A 1 198 ? -12.820 -6.529 15.733 1.00 85.19 198 CYS A CA 1
ATOM 1476 C C . CYS A 1 198 ? -12.109 -6.256 14.403 1.00 85.19 198 CYS A C 1
ATOM 1478 O O . CYS A 1 198 ? -12.545 -6.770 13.387 1.00 85.19 198 CYS A O 1
ATOM 1480 N N . GLU A 1 199 ? -11.037 -5.456 14.377 1.00 85.81 199 GLU A N 1
ATOM 1481 C CA . GLU A 1 199 ? -10.294 -5.080 13.160 1.00 85.81 199 GLU A CA 1
ATOM 1482 C C . GLU A 1 199 ? -11.116 -4.272 12.130 1.00 85.81 199 GLU A C 1
ATOM 1484 O O . GLU A 1 199 ? -10.566 -3.854 11.109 1.00 85.81 199 GLU A O 1
ATOM 1489 N N . ARG A 1 200 ? -12.383 -3.928 12.437 1.00 84.69 200 ARG A N 1
ATOM 1490 C CA . ARG A 1 200 ? -13.238 -3.010 11.659 1.00 84.69 200 ARG A CA 1
ATOM 1491 C C . ARG A 1 200 ? -12.572 -1.638 11.478 1.00 84.69 200 ARG A C 1
ATOM 1493 O O . ARG A 1 200 ? -12.091 -1.047 12.439 1.00 84.69 200 ARG A O 1
ATOM 1500 N N . LEU A 1 201 ? -12.541 -1.146 10.247 1.00 86.06 201 LEU A N 1
ATOM 1501 C CA . LEU A 1 201 ? -12.195 0.200 9.827 1.00 86.06 201 LEU A CA 1
ATOM 1502 C C . LEU A 1 201 ? -13.435 1.068 9.992 1.00 86.06 201 LEU A C 1
ATOM 1504 O O . LEU A 1 201 ? -14.491 0.778 9.440 1.00 86.06 201 LEU A O 1
ATOM 1508 N N . ALA A 1 202 ? -13.282 2.137 10.749 1.00 87.75 202 ALA A N 1
ATOM 1509 C CA . ALA A 1 202 ? -14.311 3.142 10.941 1.00 87.75 202 ALA A CA 1
ATOM 1510 C C . ALA A 1 202 ? -13.656 4.522 10.944 1.00 87.75 202 ALA A C 1
ATOM 1512 O O . ALA A 1 202 ? -12.429 4.627 11.085 1.00 87.75 202 ALA A O 1
ATOM 1513 N N . ALA A 1 203 ? -14.456 5.573 10.782 1.00 90.12 203 ALA A N 1
ATOM 1514 C CA . ALA A 1 203 ? -13.961 6.935 10.919 1.00 90.12 203 ALA A CA 1
ATOM 1515 C C . ALA A 1 203 ? -13.375 7.149 12.323 1.00 90.12 203 ALA A C 1
ATOM 1517 O O . ALA A 1 203 ? -13.832 6.554 13.300 1.00 90.12 203 ALA A O 1
ATOM 1518 N N . GLN A 1 204 ? -12.361 8.010 12.441 1.00 88.81 204 GLN A N 1
ATOM 1519 C CA . GLN A 1 204 ? -11.701 8.263 13.726 1.00 88.81 204 GLN A CA 1
ATOM 1520 C C . GLN A 1 204 ? -12.690 8.674 14.835 1.00 88.81 204 GLN A C 1
ATOM 1522 O O . GLN A 1 204 ? -12.522 8.235 15.968 1.00 88.81 204 GLN A O 1
ATOM 1527 N N . GLY A 1 205 ? -13.720 9.465 14.512 1.00 86.62 205 GLY A N 1
ATOM 1528 C CA . GLY A 1 205 ? -14.735 9.918 15.475 1.00 86.62 205 GLY A CA 1
ATOM 1529 C C . GLY A 1 205 ? -15.712 8.832 15.948 1.00 86.62 205 GLY A C 1
ATOM 1530 O O . GLY A 1 205 ? -16.352 8.989 16.988 1.00 86.62 205 GLY A O 1
ATOM 1531 N N . GLU A 1 206 ? -15.806 7.707 15.235 1.00 89.25 206 GLU A N 1
ATOM 1532 C CA . GLU A 1 206 ? -16.678 6.574 15.586 1.00 89.25 206 GLU A CA 1
ATOM 1533 C C . GLU A 1 206 ? -16.017 5.581 16.554 1.00 89.25 206 GLU A C 1
ATOM 1535 O O . GLU A 1 206 ? -16.643 4.611 16.985 1.00 89.25 206 GLU A O 1
ATOM 1540 N N . LEU A 1 207 ? -14.744 5.788 16.889 1.00 92.62 207 LEU A N 1
ATOM 1541 C CA . LEU A 1 207 ? -13.961 4.894 17.734 1.00 92.62 207 LEU A CA 1
ATOM 1542 C C . LEU A 1 207 ? -13.516 5.623 19.002 1.00 92.62 207 LEU A C 1
ATOM 1544 O O . LEU A 1 207 ? -13.143 6.792 18.957 1.00 92.62 207 LEU A O 1
ATOM 1548 N N . PHE A 1 208 ? -13.477 4.911 20.125 1.00 93.44 208 PHE A N 1
ATOM 1549 C CA . PHE A 1 208 ? -12.723 5.357 21.289 1.00 93.44 208 PHE A CA 1
ATOM 1550 C C . PHE A 1 208 ? -11.237 5.325 20.958 1.00 93.44 208 PHE A C 1
ATOM 1552 O O . PHE A 1 208 ? -10.715 4.310 20.484 1.00 93.44 208 PHE A O 1
ATOM 1559 N N . ARG A 1 209 ? -10.549 6.435 21.216 1.00 92.25 209 ARG A N 1
ATOM 1560 C CA . ARG A 1 209 ? -9.105 6.559 21.044 1.00 92.25 209 ARG A CA 1
ATOM 1561 C C . ARG A 1 209 ? -8.446 6.542 22.414 1.00 92.25 209 ARG A C 1
ATOM 1563 O O . ARG A 1 209 ? -8.568 7.497 23.171 1.00 92.25 209 ARG A O 1
ATOM 1570 N N . VAL A 1 210 ? -7.703 5.478 22.688 1.00 90.06 210 VAL A N 1
ATOM 1571 C CA . VAL A 1 210 ? -6.883 5.340 23.893 1.00 90.06 210 VAL A CA 1
ATOM 1572 C C . VAL A 1 210 ? -5.452 5.703 23.534 1.00 90.06 210 VAL A C 1
ATOM 1574 O O . VAL A 1 210 ? -4.883 5.122 22.607 1.00 90.06 210 VAL A O 1
ATOM 1577 N N . VAL A 1 211 ? -4.864 6.669 24.232 1.00 88.38 211 VAL A N 1
ATOM 1578 C CA . VAL A 1 211 ? -3.519 7.179 23.938 1.00 88.38 211 VAL A CA 1
ATOM 1579 C C . VAL A 1 211 ? -2.621 6.965 25.138 1.00 88.38 211 VAL A C 1
ATOM 1581 O O . VAL A 1 211 ? -2.993 7.307 26.254 1.00 88.38 211 VAL A O 1
ATOM 1584 N N . ARG A 1 212 ? -1.416 6.452 24.889 1.00 87.38 212 ARG A N 1
ATOM 1585 C CA . ARG A 1 212 ? -0.325 6.457 25.860 1.00 87.38 212 ARG A CA 1
ATOM 1586 C C . ARG A 1 212 ? 0.339 7.832 25.841 1.00 87.38 212 ARG A C 1
ATOM 1588 O O . ARG A 1 212 ? 0.998 8.174 24.855 1.00 87.38 212 ARG A O 1
ATOM 1595 N N . VAL A 1 213 ? 0.192 8.575 26.932 1.00 83.94 213 VAL A N 1
ATOM 1596 C CA . VAL A 1 213 ? 0.780 9.903 27.137 1.00 83.94 213 VAL A CA 1
ATOM 1597 C C . VAL A 1 213 ? 1.887 9.797 28.182 1.00 83.94 213 VAL A C 1
ATOM 1599 O O . VAL A 1 213 ? 1.738 9.089 29.176 1.00 83.94 213 VAL A O 1
ATOM 1602 N N . LYS A 1 214 ? 3.021 10.459 27.936 1.00 78.88 214 LYS A N 1
ATOM 1603 C CA . LYS A 1 214 ? 4.109 10.579 28.914 1.00 78.88 214 LYS A CA 1
ATOM 1604 C C . LYS A 1 214 ? 3.741 11.684 29.900 1.00 78.88 214 LYS A C 1
ATOM 1606 O O . LYS A 1 214 ? 3.475 12.803 29.463 1.00 78.88 214 LYS A O 1
ATOM 1611 N N . LEU A 1 215 ? 3.713 11.373 31.190 1.00 71.88 215 LEU A N 1
ATOM 1612 C CA . LEU A 1 215 ? 3.501 12.385 32.221 1.00 71.88 215 LEU A CA 1
ATOM 1613 C C . LEU A 1 215 ? 4.775 13.210 32.418 1.00 71.88 215 LEU A C 1
ATOM 1615 O O . LEU A 1 215 ? 5.890 12.688 32.318 1.00 71.88 215 LEU A O 1
ATOM 1619 N N . ARG A 1 216 ? 4.601 14.501 32.707 1.00 66.88 216 ARG A N 1
ATOM 1620 C CA . ARG A 1 216 ? 5.656 15.318 33.315 1.00 66.88 216 ARG A CA 1
ATOM 1621 C C . ARG A 1 216 ? 5.660 15.059 34.824 1.00 66.88 216 ARG A C 1
ATOM 1623 O O . ARG A 1 216 ? 4.669 14.574 35.359 1.00 66.88 216 ARG A O 1
ATOM 1630 N N . ALA A 1 217 ? 6.797 15.298 35.475 1.00 57.59 217 ALA A N 1
ATOM 1631 C CA . ALA A 1 217 ? 7.052 14.874 36.855 1.00 57.59 217 ALA A CA 1
ATOM 1632 C C . ALA A 1 217 ? 6.055 15.436 37.889 1.00 57.59 217 ALA A C 1
ATOM 1634 O O . ALA A 1 217 ? 5.909 14.832 38.948 1.00 57.59 217 ALA A O 1
ATOM 1635 N N . ASP A 1 218 ? 5.339 16.509 37.544 1.00 59.09 218 ASP A N 1
ATOM 1636 C CA . ASP A 1 218 ? 4.564 17.322 38.485 1.00 59.09 218 ASP A CA 1
ATOM 1637 C C . ASP A 1 218 ? 3.033 17.090 38.427 1.00 59.09 218 ASP A C 1
ATOM 1639 O O . ASP A 1 218 ? 2.310 17.664 39.231 1.00 59.09 218 ASP A O 1
ATOM 1643 N N . ASP A 1 219 ? 2.523 16.233 37.524 1.00 57.72 219 ASP A N 1
ATOM 1644 C CA . ASP A 1 219 ? 1.076 16.115 37.219 1.00 57.72 219 ASP A CA 1
ATOM 1645 C C . ASP A 1 219 ? 0.493 14.697 37.425 1.00 57.72 219 ASP A C 1
ATOM 1647 O O . ASP A 1 219 ? -0.118 14.142 36.502 1.00 57.72 219 ASP A O 1
ATOM 1651 N N . ALA A 1 220 ? 0.704 14.040 38.572 1.00 50.66 220 ALA A N 1
ATOM 1652 C CA . ALA A 1 220 ? 0.375 12.615 38.656 1.00 50.66 220 ALA A CA 1
ATOM 1653 C C . ALA A 1 220 ? -0.325 12.131 39.936 1.00 50.66 220 ALA A C 1
ATOM 1655 O O . ALA A 1 220 ? 0.303 12.005 40.983 1.00 50.66 220 ALA A O 1
ATOM 1656 N N . ASP A 1 221 ? -1.588 11.726 39.782 1.00 56.91 221 ASP A N 1
ATOM 1657 C CA . ASP A 1 221 ? -2.266 10.769 40.663 1.00 56.91 221 ASP A CA 1
ATOM 1658 C C . ASP A 1 221 ? -1.640 9.371 40.486 1.00 56.91 221 ASP A C 1
ATOM 1660 O O . ASP A 1 221 ? -1.471 8.896 39.357 1.00 56.91 221 ASP A O 1
ATOM 1664 N N . GLU A 1 222 ? -1.266 8.705 41.585 1.00 55.59 222 GLU A N 1
ATOM 1665 C CA . GLU A 1 222 ? -0.478 7.457 41.559 1.00 55.59 222 GLU A CA 1
ATOM 1666 C C . GLU A 1 222 ? -1.207 6.246 40.955 1.00 55.59 222 GLU A C 1
ATOM 1668 O O . GLU A 1 222 ? -0.567 5.378 40.355 1.00 55.59 222 GLU A O 1
ATOM 1673 N N . ASP A 1 223 ? -2.539 6.231 41.003 1.00 52.7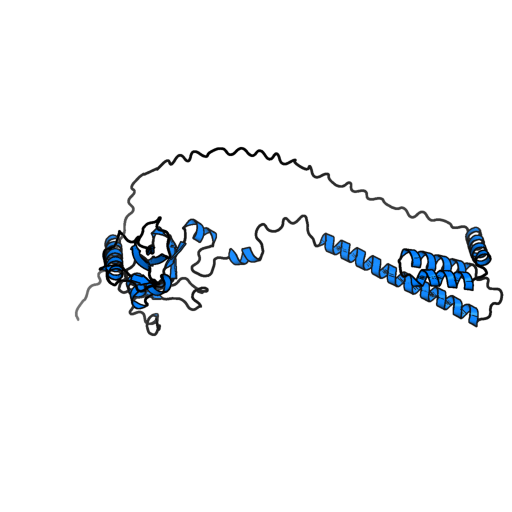5 223 ASP A N 1
ATOM 1674 C CA . ASP A 1 223 ? -3.356 5.052 40.683 1.00 52.75 223 ASP A CA 1
ATOM 1675 C C . ASP A 1 223 ? -3.559 4.784 39.176 1.00 52.75 223 ASP A C 1
ATOM 1677 O O . ASP A 1 223 ? -3.982 3.694 38.780 1.00 52.75 223 ASP A O 1
ATOM 1681 N N . GLU A 1 224 ? -3.238 5.742 38.298 1.00 58.41 224 GLU A N 1
ATOM 1682 C CA . GLU A 1 224 ? -3.344 5.577 36.834 1.00 58.41 224 GLU A CA 1
ATOM 1683 C C . GLU A 1 224 ? -1.989 5.396 36.135 1.00 58.41 224 GLU A C 1
ATOM 1685 O O . GLU A 1 224 ? -1.917 5.226 34.907 1.00 58.41 224 GLU A O 1
ATOM 1690 N N . MET A 1 225 ? -0.901 5.442 36.905 1.00 54.78 225 MET A N 1
ATOM 1691 C CA . MET A 1 225 ? 0.451 5.439 36.375 1.00 54.78 225 MET A CA 1
ATOM 1692 C C . MET A 1 225 ? 0.952 4.033 36.076 1.00 54.78 225 MET A C 1
ATOM 1694 O O . MET A 1 225 ? 0.893 3.118 36.891 1.00 54.78 225 MET A O 1
ATOM 1698 N N . VAL A 1 226 ? 1.561 3.881 34.904 1.00 59.84 226 VAL A N 1
ATOM 1699 C CA . VAL A 1 226 ? 2.335 2.687 34.571 1.00 59.84 226 VAL A CA 1
ATOM 1700 C C . VAL A 1 226 ? 3.752 3.120 34.245 1.00 59.84 226 VAL A C 1
ATOM 1702 O O . VAL A 1 226 ? 3.989 3.884 33.304 1.00 59.84 226 VAL A O 1
ATOM 1705 N N . VAL A 1 227 ? 4.700 2.625 35.037 1.00 54.66 227 VAL A N 1
ATOM 1706 C CA . VAL A 1 227 ? 6.126 2.875 34.832 1.00 54.66 227 VAL A CA 1
ATOM 1707 C C . VAL A 1 227 ? 6.637 1.937 33.750 1.00 54.66 227 VAL A C 1
ATOM 1709 O O . VAL A 1 227 ? 6.481 0.717 33.830 1.00 54.66 227 VAL A O 1
ATOM 1712 N N . LYS A 1 228 ? 7.256 2.508 32.721 1.00 52.25 228 LYS A N 1
ATOM 1713 C CA . LYS A 1 228 ? 7.938 1.747 31.681 1.00 52.25 228 LYS A CA 1
ATOM 1714 C C . LYS A 1 228 ? 9.263 2.415 31.348 1.00 52.25 228 LYS A C 1
ATOM 1716 O O . LYS A 1 228 ? 9.280 3.605 31.057 1.00 52.25 228 LYS A O 1
ATOM 1721 N N . ASP A 1 229 ? 10.345 1.639 31.355 1.00 55.28 229 ASP A N 1
ATOM 1722 C CA . ASP A 1 229 ? 11.693 2.109 31.007 1.00 55.28 229 ASP A CA 1
ATOM 1723 C C . ASP A 1 229 ? 12.147 3.315 31.868 1.00 55.28 229 ASP A C 1
ATOM 1725 O O . ASP A 1 229 ? 12.815 4.220 31.383 1.00 55.28 229 ASP A O 1
ATOM 1729 N N . GLY A 1 230 ? 11.737 3.359 33.145 1.00 54.66 230 GLY A N 1
ATOM 1730 C CA . GLY A 1 230 ? 12.039 4.464 34.071 1.00 54.66 230 GLY A CA 1
ATOM 1731 C C . GLY A 1 230 ? 11.172 5.719 33.898 1.00 54.66 230 GLY A C 1
ATOM 1732 O O . GLY A 1 230 ? 11.348 6.686 34.632 1.00 54.66 230 GLY A O 1
ATOM 1733 N N . GLU A 1 231 ? 10.211 5.712 32.970 1.00 56.03 231 GLU A N 1
ATOM 1734 C CA . GLU A 1 231 ? 9.330 6.848 32.684 1.00 56.03 231 GLU A CA 1
ATOM 1735 C C . GLU A 1 231 ? 7.864 6.547 33.041 1.00 56.03 231 GLU A C 1
ATOM 1737 O O . GLU A 1 231 ? 7.385 5.418 32.894 1.00 56.03 231 GLU A O 1
ATOM 1742 N N . ARG A 1 232 ? 7.133 7.575 33.493 1.00 60.19 232 ARG A N 1
ATOM 1743 C CA . ARG A 1 232 ? 5.720 7.486 33.896 1.00 60.19 232 ARG A CA 1
ATOM 1744 C C . ARG A 1 232 ? 4.794 7.759 32.710 1.00 60.19 232 ARG A C 1
ATOM 1746 O O . ARG A 1 232 ? 4.916 8.783 32.031 1.00 60.19 232 ARG A O 1
ATOM 1753 N N . TYR A 1 233 ? 3.850 6.853 32.473 1.00 60.66 233 TYR A N 1
ATOM 1754 C CA . TYR A 1 233 ? 2.846 6.977 31.419 1.00 60.66 233 TYR A CA 1
ATOM 1755 C C . TYR A 1 233 ? 1.435 6.835 31.978 1.00 60.66 233 TYR A C 1
ATOM 1757 O O . TYR A 1 233 ? 1.202 5.999 32.847 1.00 60.66 233 TYR A O 1
ATOM 1765 N N . VAL A 1 234 ? 0.492 7.575 31.393 1.00 63.19 234 VAL A N 1
ATOM 1766 C CA . VAL A 1 234 ? -0.947 7.384 31.614 1.00 63.19 234 VAL A CA 1
ATOM 1767 C C . VAL A 1 234 ? -1.606 7.072 30.283 1.00 63.19 234 VAL A C 1
ATOM 1769 O O . VAL A 1 234 ? -1.286 7.658 29.243 1.00 63.19 234 VAL A O 1
ATOM 1772 N N . SER A 1 235 ? -2.514 6.104 30.309 1.00 63.66 235 SER A N 1
ATOM 1773 C CA . SER A 1 235 ? -3.397 5.836 29.182 1.00 63.66 235 SER A CA 1
ATOM 1774 C C . SER A 1 235 ? -4.715 6.564 29.413 1.00 63.66 235 SER A C 1
ATOM 1776 O O . SER A 1 235 ? -5.396 6.272 30.386 1.00 63.66 235 SER A O 1
ATOM 1778 N N . ARG A 1 236 ? -5.080 7.499 28.529 1.00 65.31 236 ARG A N 1
ATOM 1779 C CA . ARG A 1 236 ? -6.356 8.236 28.607 1.00 65.31 236 ARG A CA 1
ATOM 1780 C C . ARG A 1 236 ? -7.159 8.084 27.326 1.00 65.31 236 ARG A C 1
ATOM 1782 O O . ARG A 1 236 ? -6.591 7.899 26.243 1.00 65.31 236 ARG A O 1
ATOM 1789 N N . MET A 1 237 ? -8.477 8.194 27.448 1.00 64.56 237 MET A N 1
ATOM 1790 C CA . MET A 1 237 ? -9.329 8.461 26.293 1.00 64.56 237 MET A CA 1
ATOM 1791 C C . MET A 1 237 ? -9.145 9.914 25.861 1.00 64.56 237 MET A C 1
ATOM 1793 O O . MET A 1 237 ? -8.991 10.802 26.694 1.00 64.56 237 MET A O 1
ATOM 1797 N N . SER A 1 238 ? -9.063 10.156 24.554 1.00 72.75 238 SER A N 1
ATOM 1798 C CA . SER A 1 238 ? -8.793 11.493 24.024 1.00 72.75 238 SER A CA 1
ATOM 1799 C C . SER A 1 238 ? -9.512 11.720 22.704 1.00 72.75 238 SER A C 1
ATOM 1801 O O . SER A 1 238 ? -9.389 10.919 21.777 1.00 72.75 238 SER A O 1
ATOM 1803 N N . GLU A 1 239 ? -10.205 12.850 22.598 1.00 62.97 239 GLU A N 1
ATOM 1804 C CA . GLU A 1 239 ? -11.023 13.195 21.435 1.00 62.97 239 GLU A CA 1
ATOM 1805 C C . GLU A 1 239 ? -10.171 13.653 20.238 1.00 62.97 239 GLU A C 1
ATOM 1807 O O . GLU A 1 239 ? -10.452 13.277 19.101 1.00 62.97 239 GLU A O 1
ATOM 1812 N N . SER A 1 240 ? -9.062 14.371 20.464 1.00 62.84 240 SER A N 1
ATOM 1813 C CA . SER A 1 240 ? -8.030 14.677 19.453 1.00 62.84 240 SER A CA 1
ATOM 1814 C C . SER A 1 240 ? -6.825 15.417 20.073 1.00 62.84 240 SER A C 1
ATOM 1816 O O . SER A 1 240 ? -6.833 15.752 21.252 1.00 62.84 240 SER A O 1
ATOM 1818 N N . GLY A 1 241 ? -5.740 15.618 19.312 1.00 68.44 241 GLY A N 1
ATOM 1819 C CA . GLY A 1 241 ? -4.631 16.523 19.680 1.00 68.44 241 GLY A CA 1
ATOM 1820 C C . GLY A 1 241 ? -3.503 15.935 20.538 1.00 68.44 241 GLY A C 1
ATOM 1821 O O . GLY A 1 241 ? -2.358 16.360 20.411 1.00 68.44 241 GLY A O 1
ATOM 1822 N N . THR A 1 242 ? -3.768 14.906 21.343 1.00 76.81 242 THR A N 1
ATOM 1823 C CA . THR A 1 242 ? -2.716 14.237 22.134 1.00 76.81 242 THR A CA 1
ATOM 1824 C C . THR A 1 242 ? -1.764 13.437 21.243 1.00 76.81 242 THR A C 1
ATOM 1826 O O . THR A 1 242 ? -2.189 12.572 20.467 1.00 76.81 242 THR A O 1
ATOM 1829 N N . SER A 1 243 ? -0.463 13.712 21.336 1.00 79.19 243 SER A N 1
ATOM 1830 C CA . SER A 1 243 ? 0.575 12.971 20.620 1.00 79.19 243 SER A CA 1
ATOM 1831 C C . SER A 1 243 ? 1.006 11.749 21.434 1.00 79.19 243 SER 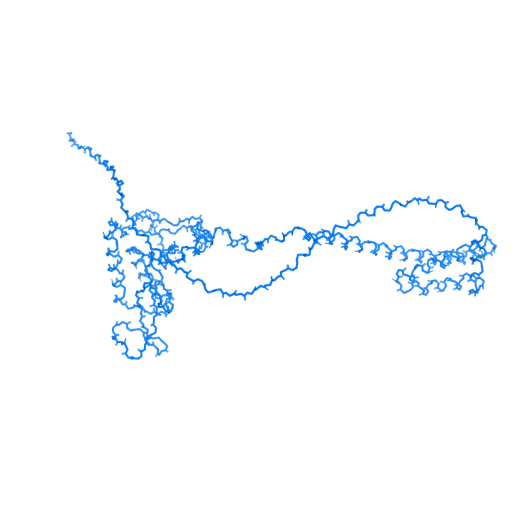A C 1
ATOM 1833 O O . SER A 1 243 ? 1.166 11.802 22.650 1.00 79.19 243 SER A O 1
ATOM 1835 N N . GLY A 1 244 ? 1.144 10.604 20.768 1.00 84.62 244 GLY A N 1
ATOM 1836 C CA . GLY A 1 244 ? 1.502 9.355 21.434 1.00 84.62 244 GLY A CA 1
ATOM 1837 C C . GLY A 1 244 ? 1.077 8.125 20.649 1.00 84.62 244 GLY A C 1
ATOM 1838 O O . GLY A 1 244 ? 0.362 8.206 19.642 1.00 84.62 244 GLY A O 1
ATOM 1839 N N . ARG A 1 245 ? 1.514 6.951 21.118 1.00 88.06 245 ARG A N 1
ATOM 1840 C CA . ARG A 1 245 ? 1.009 5.686 20.578 1.00 88.06 245 ARG A CA 1
ATOM 1841 C C . ARG A 1 245 ? -0.458 5.554 20.977 1.00 88.06 245 ARG A C 1
ATOM 1843 O O . ARG A 1 245 ? -0.793 5.757 22.138 1.00 88.06 245 ARG A O 1
ATOM 1850 N N . SER A 1 246 ? -1.314 5.226 20.014 1.00 91.31 246 SER A N 1
ATOM 1851 C CA . SER A 1 246 ? -2.757 5.131 20.232 1.00 91.31 246 SER A CA 1
ATOM 1852 C C . SER A 1 246 ? -3.324 3.796 19.767 1.00 91.31 246 SER A C 1
ATOM 1854 O O . SER A 1 246 ? -2.809 3.172 18.837 1.00 91.31 246 SER A O 1
ATOM 1856 N N . ALA A 1 247 ? -4.378 3.367 20.447 1.00 94.19 247 ALA A N 1
ATOM 1857 C CA . ALA A 1 247 ? -5.202 2.218 20.124 1.00 94.19 247 ALA A CA 1
ATOM 1858 C C . ALA A 1 247 ? -6.641 2.703 19.917 1.00 94.19 247 ALA A C 1
ATOM 1860 O O . ALA A 1 247 ? -7.104 3.597 20.623 1.00 94.19 247 ALA A O 1
ATOM 1861 N N . TYR A 1 248 ? -7.340 2.114 18.950 1.00 95.12 248 TYR A N 1
ATOM 1862 C CA . TYR A 1 248 ? -8.721 2.471 18.633 1.00 95.12 248 TYR A CA 1
ATOM 1863 C C . TYR A 1 248 ? -9.651 1.296 18.928 1.00 95.12 248 TYR A C 1
ATOM 1865 O O . TYR A 1 248 ? -9.346 0.166 18.550 1.00 95.12 248 TYR A O 1
ATOM 1873 N N . VAL A 1 249 ? -10.787 1.539 19.576 1.00 94.56 249 VAL A N 1
ATOM 1874 C CA . VAL A 1 249 ? -11.797 0.516 19.907 1.00 94.56 249 VAL A CA 1
ATOM 1875 C C . VAL A 1 249 ? -13.168 1.014 19.448 1.00 94.56 249 VAL A C 1
ATOM 1877 O O . VAL A 1 249 ? -13.434 2.206 19.531 1.00 94.56 249 VAL A O 1
ATOM 1880 N N . CYS A 1 250 ? -14.044 0.148 18.926 1.00 92.56 250 CYS A N 1
ATOM 1881 C CA . CYS A 1 250 ? -15.403 0.581 18.580 1.00 92.56 250 CYS A CA 1
ATOM 1882 C C . CYS A 1 250 ? -16.173 0.987 19.836 1.00 92.56 250 CYS A C 1
ATOM 1884 O O . CYS A 1 250 ? -15.969 0.389 20.894 1.00 92.56 250 CYS A O 1
ATOM 1886 N N . LYS A 1 251 ? -17.086 1.955 19.694 1.00 92.88 251 LYS A N 1
ATOM 1887 C CA . LYS A 1 251 ? -17.992 2.412 20.758 1.00 92.88 251 LYS A CA 1
ATOM 1888 C C . LYS A 1 251 ? -19.112 1.403 21.038 1.00 92.88 251 LYS A C 1
ATOM 1890 O O . LYS A 1 251 ? -20.287 1.721 20.974 1.00 92.88 251 LYS A O 1
ATOM 1895 N N . THR A 1 252 ? -18.731 0.153 21.263 1.00 91.88 252 THR A N 1
ATOM 1896 C CA . THR A 1 252 ? -19.637 -0.971 21.507 1.00 91.88 252 THR A CA 1
ATOM 1897 C C . THR A 1 252 ? -19.091 -1.790 22.665 1.00 91.88 252 THR A C 1
ATOM 1899 O O . THR A 1 252 ? -17.893 -2.111 22.662 1.00 91.88 252 THR A O 1
ATOM 1902 N N . ARG A 1 253 ? -19.952 -2.198 23.596 1.00 92.31 253 ARG A N 1
ATOM 1903 C CA . ARG A 1 253 ? -19.631 -3.059 24.738 1.00 92.31 253 ARG A CA 1
ATOM 1904 C C . ARG A 1 253 ? -18.926 -4.335 24.288 1.00 92.31 253 ARG A C 1
ATOM 1906 O O . ARG A 1 253 ? -17.865 -4.653 24.820 1.00 92.31 253 ARG A O 1
ATOM 1913 N N . ALA A 1 254 ? -19.414 -4.989 23.230 1.00 90.94 254 ALA A N 1
ATOM 1914 C CA . ALA A 1 254 ? -18.801 -6.209 22.700 1.00 90.94 254 ALA A CA 1
ATOM 1915 C C . ALA A 1 254 ? -17.324 -6.030 22.301 1.00 90.94 254 ALA A C 1
ATOM 1917 O O . ALA A 1 254 ? -16.480 -6.878 22.604 1.00 90.94 254 ALA A O 1
ATOM 1918 N N . CYS A 1 255 ? -16.977 -4.917 21.639 1.00 91.62 255 CYS A N 1
ATOM 1919 C CA . CYS A 1 255 ? -15.584 -4.637 21.280 1.00 91.62 255 CYS A CA 1
ATOM 1920 C C . CYS A 1 255 ? -14.724 -4.298 22.495 1.00 91.62 255 CYS A C 1
ATOM 1922 O O . CYS A 1 255 ? -13.575 -4.733 22.534 1.00 91.62 255 CYS A O 1
ATOM 1924 N N . VAL A 1 256 ? -15.247 -3.544 23.464 1.00 93.25 256 VAL A N 1
ATOM 1925 C CA . VAL A 1 256 ? -14.499 -3.200 24.680 1.00 93.25 256 VAL A CA 1
ATOM 1926 C C . VAL A 1 256 ? -14.226 -4.452 25.511 1.00 93.25 256 VAL A C 1
ATOM 1928 O O . VAL A 1 256 ? -13.070 -4.730 25.826 1.00 93.25 256 VAL A O 1
ATOM 1931 N N . ASP A 1 257 ? -15.242 -5.273 25.777 1.00 91.44 257 ASP A N 1
ATOM 1932 C CA . ASP A 1 257 ? -15.082 -6.521 26.529 1.00 91.44 257 ASP A CA 1
ATOM 1933 C C . ASP A 1 257 ? -14.107 -7.477 25.847 1.00 91.44 257 ASP A C 1
ATOM 1935 O O . ASP A 1 257 ? -13.268 -8.101 26.502 1.00 91.44 257 ASP A O 1
ATOM 1939 N N . ARG A 1 258 ? -14.162 -7.558 24.514 1.00 89.62 258 ARG A N 1
ATOM 1940 C CA . ARG A 1 258 ? -13.195 -8.329 23.737 1.00 89.62 258 ARG A CA 1
ATOM 1941 C C . ARG A 1 258 ? -11.788 -7.748 23.853 1.00 89.62 258 ARG A C 1
ATOM 1943 O O . ARG A 1 258 ? -10.852 -8.508 24.088 1.00 89.62 258 ARG A O 1
ATOM 1950 N N . ALA A 1 259 ? -11.627 -6.435 23.695 1.00 92.25 259 ALA A N 1
ATOM 1951 C CA . ALA A 1 259 ? -10.330 -5.766 23.769 1.00 92.25 259 ALA A CA 1
ATOM 1952 C C . ALA A 1 259 ? -9.641 -6.002 25.118 1.00 92.25 259 ALA A C 1
ATOM 1954 O O . ALA A 1 259 ? -8.432 -6.241 25.141 1.00 92.25 259 ALA A O 1
ATOM 1955 N N . VAL A 1 260 ? -10.417 -5.972 26.206 1.00 92.19 260 VAL A N 1
ATOM 1956 C CA . VAL A 1 260 ? -9.957 -6.267 27.567 1.00 92.19 260 VAL A CA 1
ATOM 1957 C C . VAL A 1 260 ? -9.604 -7.749 27.701 1.00 92.19 260 VAL A C 1
ATOM 1959 O O . VAL A 1 260 ? -8.483 -8.068 28.078 1.00 92.19 260 VAL A O 1
ATOM 1962 N N . ARG A 1 261 ? -10.498 -8.666 27.303 1.00 90.56 261 ARG A N 1
ATOM 1963 C CA . ARG A 1 261 ? -10.277 -10.121 27.427 1.00 90.56 261 ARG A CA 1
ATOM 1964 C C . ARG A 1 261 ? -8.994 -10.596 26.742 1.00 90.56 261 ARG A C 1
ATOM 1966 O O . ARG A 1 261 ? -8.279 -11.419 27.295 1.00 90.56 261 ARG A O 1
ATOM 1973 N N . VAL A 1 262 ? -8.704 -10.086 25.542 1.00 90.38 262 VAL A N 1
ATOM 1974 C CA . VAL A 1 262 ? -7.508 -10.474 24.767 1.00 90.38 262 VAL A CA 1
ATOM 1975 C C . VAL A 1 262 ? -6.320 -9.522 24.956 1.00 90.38 262 VAL A C 1
ATOM 1977 O O . VAL A 1 262 ? -5.380 -9.547 24.150 1.00 90.38 262 VAL A O 1
ATOM 1980 N N . ASN A 1 263 ? -6.381 -8.623 25.946 1.00 91.94 263 ASN A N 1
ATOM 1981 C CA . ASN A 1 263 ? -5.364 -7.603 26.217 1.00 91.94 263 ASN A CA 1
ATOM 1982 C C . ASN A 1 263 ? -4.895 -6.862 24.944 1.00 91.94 263 ASN A C 1
ATOM 1984 O O . ASN A 1 263 ? -3.708 -6.596 24.740 1.00 91.94 263 ASN A O 1
ATOM 1988 N N . ALA A 1 264 ? -5.820 -6.567 24.022 1.00 91.81 264 ALA A N 1
ATOM 1989 C CA . ALA A 1 264 ? -5.492 -5.994 22.715 1.00 91.81 264 ALA A CA 1
ATOM 1990 C C . ALA A 1 264 ? -4.924 -4.574 22.845 1.00 91.81 264 ALA A C 1
ATOM 1992 O O . ALA A 1 264 ? -3.948 -4.230 22.176 1.00 91.81 264 ALA A O 1
ATOM 1993 N N . ILE A 1 265 ? -5.497 -3.769 23.745 1.00 92.44 265 ILE A N 1
ATOM 1994 C CA . ILE A 1 265 ? -5.053 -2.393 24.009 1.00 92.44 265 ILE A CA 1
ATOM 1995 C C . ILE A 1 265 ? -3.624 -2.405 24.570 1.00 92.44 265 ILE A C 1
ATOM 1997 O O . ILE A 1 265 ? -2.758 -1.701 24.049 1.00 92.44 265 ILE A O 1
ATOM 2001 N N . ALA A 1 266 ? -3.353 -3.274 25.551 1.00 91.25 266 ALA A N 1
ATOM 2002 C CA . ALA A 1 266 ? -2.035 -3.436 26.163 1.00 91.25 266 ALA A CA 1
ATOM 2003 C C . ALA A 1 266 ? -0.956 -3.805 25.133 1.00 91.25 266 ALA A C 1
ATOM 2005 O O . ALA A 1 266 ? 0.115 -3.194 25.088 1.00 91.25 266 ALA A O 1
ATOM 2006 N N . ARG A 1 267 ? -1.262 -4.753 24.234 1.00 92.38 267 ARG A N 1
ATOM 2007 C CA . ARG A 1 267 ? -0.352 -5.177 23.156 1.00 92.38 267 ARG A CA 1
ATOM 2008 C C . ARG A 1 267 ? -0.013 -4.043 22.192 1.00 92.38 267 ARG A C 1
ATOM 2010 O O . ARG A 1 267 ? 1.152 -3.878 21.830 1.00 92.38 267 ARG A O 1
ATOM 2017 N N . ILE A 1 268 ? -1.005 -3.245 21.794 1.00 91.62 268 ILE A N 1
ATOM 2018 C CA . ILE A 1 268 ? -0.789 -2.118 20.879 1.00 91.62 268 ILE A CA 1
ATOM 2019 C C . ILE A 1 268 ? -0.003 -1.006 21.569 1.00 91.62 268 ILE A C 1
ATOM 2021 O O . ILE A 1 268 ? 1.009 -0.560 21.033 1.00 91.62 268 ILE A O 1
ATOM 2025 N N . LEU A 1 269 ? -0.403 -0.589 22.771 1.00 89.31 269 LEU A N 1
ATOM 2026 C CA . LEU A 1 269 ? 0.272 0.488 23.506 1.00 89.31 269 LEU A CA 1
ATOM 2027 C C . LEU A 1 269 ? 1.643 0.062 24.071 1.00 89.31 269 LEU A C 1
ATOM 2029 O O . LEU A 1 269 ? 2.496 0.914 24.348 1.00 89.31 269 LEU A O 1
ATOM 2033 N N . ARG A 1 270 ? 1.910 -1.251 24.120 1.00 89.44 270 ARG A N 1
ATOM 2034 C CA . ARG A 1 270 ? 3.095 -1.897 24.707 1.00 89.44 270 ARG A CA 1
ATOM 2035 C C . ARG A 1 270 ? 3.275 -1.536 26.181 1.00 89.44 270 ARG A C 1
ATOM 2037 O O . ARG A 1 270 ? 4.384 -1.182 26.584 1.00 89.44 270 ARG A O 1
ATOM 2044 N N . MET A 1 271 ? 2.194 -1.577 26.945 1.00 85.56 271 MET A N 1
ATOM 2045 C CA . MET A 1 271 ? 2.176 -1.337 28.387 1.00 85.56 271 MET A CA 1
ATOM 2046 C C . MET A 1 271 ? 1.014 -2.104 29.012 1.00 85.56 271 MET A C 1
ATOM 2048 O O . MET A 1 271 ? 0.035 -2.386 28.319 1.00 85.56 271 MET A O 1
ATOM 2052 N N . ASN A 1 272 ? 1.110 -2.408 30.303 1.00 86.25 272 ASN A N 1
ATOM 2053 C CA . ASN A 1 272 ? -0.059 -2.852 31.052 1.00 86.25 272 ASN A CA 1
ATOM 2054 C C . ASN A 1 272 ? -1.069 -1.706 31.121 1.00 86.25 272 ASN A C 1
ATOM 2056 O O . ASN A 1 272 ? -0.685 -0.538 31.150 1.00 86.25 272 ASN A O 1
ATOM 2060 N N . ILE A 1 273 ? -2.352 -2.045 31.067 1.00 85.88 273 ILE A N 1
ATOM 2061 C CA . ILE A 1 273 ? -3.438 -1.068 31.094 1.00 85.88 273 ILE A CA 1
ATOM 2062 C C . ILE A 1 273 ? -4.067 -1.120 32.485 1.00 85.88 273 ILE A C 1
ATOM 2064 O O . ILE A 1 273 ? -4.413 -2.224 32.913 1.00 85.88 273 ILE A O 1
ATOM 2068 N N . PRO A 1 274 ? -4.202 0.019 33.190 1.00 85.50 274 PRO A N 1
ATOM 2069 C CA . PRO A 1 274 ? -4.809 0.028 34.513 1.00 85.50 274 PRO A CA 1
ATOM 2070 C C . PRO A 1 274 ? -6.282 -0.391 34.435 1.00 85.50 274 PRO A C 1
ATOM 2072 O O . PRO A 1 274 ? -6.989 -0.091 33.467 1.00 85.50 274 PRO A O 1
ATOM 2075 N N . GLN A 1 275 ? -6.749 -1.097 35.466 1.00 86.50 275 GLN A N 1
ATOM 2076 C CA . GLN A 1 275 ? -8.115 -1.621 35.514 1.00 86.50 275 GLN A CA 1
ATOM 2077 C C . GLN A 1 275 ? -9.161 -0.496 35.564 1.00 86.50 275 GLN A C 1
ATOM 2079 O O . GLN A 1 275 ? -10.248 -0.661 35.009 1.00 86.50 275 GLN A O 1
ATOM 2084 N N . SER A 1 276 ? -8.810 0.653 36.154 1.00 85.56 276 SER A N 1
ATOM 2085 C CA . SER A 1 276 ? -9.625 1.874 36.158 1.00 85.56 276 SER A CA 1
ATOM 2086 C C . SER A 1 276 ? -9.978 2.311 34.736 1.00 85.56 276 SER A C 1
ATOM 2088 O O . SER A 1 276 ? -11.154 2.443 34.413 1.00 85.56 276 SER A O 1
ATOM 2090 N N . LEU A 1 277 ? -8.995 2.394 33.833 1.00 86.44 277 LEU A N 1
ATOM 2091 C CA . LEU A 1 277 ? -9.235 2.756 32.434 1.00 86.44 277 LEU A CA 1
ATOM 2092 C C . LEU A 1 277 ? -10.140 1.748 31.717 1.00 86.44 277 LEU A C 1
ATOM 2094 O O . LEU A 1 277 ? -11.005 2.130 30.929 1.00 86.44 277 LEU A O 1
ATOM 2098 N N . CYS A 1 278 ? -9.947 0.453 31.978 1.00 90.31 278 CYS A N 1
ATOM 2099 C CA . CYS A 1 278 ? -10.822 -0.585 31.440 1.00 90.31 278 CYS A CA 1
ATOM 2100 C C . CYS A 1 278 ? -12.270 -0.410 31.929 1.00 90.31 278 CYS A C 1
ATOM 2102 O O . CYS A 1 278 ? -13.195 -0.620 31.145 1.00 90.31 278 CYS A O 1
ATOM 2104 N N . ALA A 1 279 ? -12.476 -0.018 33.190 1.00 90.75 279 ALA A N 1
ATOM 2105 C CA . ALA A 1 279 ? -13.797 0.275 33.739 1.00 90.75 279 ALA A CA 1
ATOM 2106 C C . ALA A 1 279 ? -14.418 1.525 33.094 1.00 90.75 279 ALA A C 1
ATOM 2108 O O . ALA A 1 279 ? -15.565 1.462 32.653 1.00 90.75 279 ALA A O 1
ATOM 2109 N N . THR A 1 280 ? -13.651 2.607 32.929 1.00 89.69 280 THR A N 1
ATOM 2110 C CA . THR A 1 280 ? -14.111 3.838 32.262 1.00 89.69 280 THR A CA 1
ATOM 2111 C C . THR A 1 280 ? -14.527 3.572 30.816 1.00 89.69 280 THR A C 1
ATOM 2113 O O . THR A 1 280 ? -15.619 3.954 30.406 1.00 89.69 280 THR A O 1
ATOM 2116 N N . LEU A 1 281 ? -13.721 2.821 30.055 1.00 91.00 281 LEU A N 1
ATOM 2117 C CA . LEU A 1 281 ? -14.060 2.418 28.683 1.00 91.00 281 LEU A CA 1
ATOM 2118 C C . LEU A 1 281 ? -15.369 1.621 28.612 1.00 91.00 281 LEU A C 1
ATOM 2120 O O . LEU A 1 281 ? -16.152 1.790 27.677 1.00 91.00 281 LEU A O 1
ATOM 2124 N N . LYS A 1 282 ? -15.611 0.730 29.581 1.00 93.06 282 LYS A N 1
ATOM 2125 C CA . LYS A 1 282 ? -16.861 -0.040 29.655 1.00 93.06 282 LYS A CA 1
ATOM 2126 C C . LYS A 1 282 ? -18.052 0.848 29.999 1.00 93.06 282 LYS A C 1
ATOM 2128 O O . LYS A 1 282 ? -19.119 0.647 29.420 1.00 93.06 282 LYS A O 1
ATOM 2133 N N . ALA A 1 283 ? -17.879 1.803 30.909 1.00 92.50 283 ALA A N 1
ATOM 2134 C CA . ALA A 1 283 ? -18.916 2.756 31.288 1.00 92.50 283 ALA A CA 1
ATOM 2135 C C . ALA A 1 283 ? -19.296 3.664 30.108 1.00 92.50 283 ALA A C 1
ATOM 2137 O O . ALA A 1 283 ? -20.474 3.779 29.784 1.00 92.50 283 ALA A O 1
ATOM 2138 N N . GLU A 1 284 ? -18.320 4.208 29.379 1.00 91.44 284 GLU A N 1
ATOM 2139 C CA . GLU A 1 284 ? -18.598 5.032 28.198 1.00 91.44 284 GLU A CA 1
ATOM 2140 C C . GLU A 1 284 ? -19.231 4.239 27.056 1.00 91.44 284 GLU A C 1
ATOM 2142 O O . GLU A 1 284 ? -20.176 4.708 26.424 1.00 91.44 284 GLU A O 1
ATOM 2147 N N . ALA A 1 285 ? -18.762 3.013 26.798 1.00 92.00 285 ALA A N 1
ATOM 2148 C CA . ALA A 1 285 ? -19.411 2.138 25.821 1.00 92.00 285 ALA A CA 1
ATOM 2149 C C . ALA A 1 285 ? -20.860 1.828 26.215 1.00 92.00 285 ALA A C 1
ATOM 2151 O O . ALA A 1 285 ? -21.721 1.699 25.351 1.00 92.00 285 ALA A O 1
ATOM 2152 N N . THR A 1 286 ? -21.123 1.724 27.519 1.00 92.38 286 THR A N 1
ATOM 2153 C CA . THR A 1 286 ? -22.451 1.480 28.081 1.00 92.38 286 THR A CA 1
ATOM 2154 C C . THR A 1 286 ? -23.370 2.671 27.896 1.00 92.38 286 THR A C 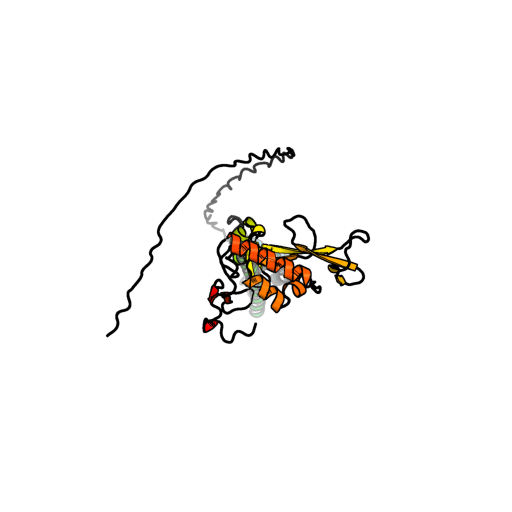1
ATOM 2156 O O . THR A 1 286 ? -24.466 2.473 27.381 1.00 92.38 286 THR A O 1
ATOM 2159 N N . ALA A 1 287 ? -22.902 3.873 28.225 1.00 91.75 287 ALA A N 1
ATOM 2160 C CA . ALA A 1 287 ? -23.647 5.106 28.014 1.00 91.75 287 ALA A CA 1
ATOM 2161 C C . ALA A 1 287 ? -23.919 5.358 26.521 1.00 91.75 287 ALA A C 1
ATOM 2163 O O . ALA A 1 287 ? -25.024 5.744 26.151 1.00 91.75 287 ALA A O 1
ATOM 2164 N N . PHE A 1 288 ? -22.940 5.090 25.648 1.00 91.50 288 PHE A N 1
ATOM 2165 C CA . PHE A 1 288 ? -23.114 5.239 24.202 1.00 91.50 288 PHE A CA 1
ATOM 2166 C C . PHE A 1 288 ? -24.167 4.270 23.652 1.00 91.50 288 PHE A C 1
ATOM 2168 O O . PHE A 1 288 ? -25.004 4.664 22.848 1.00 91.50 288 PHE A O 1
ATOM 2175 N N . GLU A 1 289 ? -24.147 3.009 24.075 1.00 92.25 289 GLU A N 1
ATOM 2176 C CA . GLU A 1 289 ? -25.134 2.014 23.649 1.00 92.25 289 GLU A CA 1
ATOM 2177 C C . GLU A 1 289 ? -26.549 2.333 24.128 1.00 92.25 289 GLU A C 1
ATOM 2179 O O . GLU A 1 289 ? -27.487 2.287 23.333 1.00 92.25 289 GLU A O 1
ATOM 2184 N N . GLU A 1 290 ? -26.694 2.737 25.390 1.00 92.69 290 GLU A N 1
ATOM 2185 C CA . GLU A 1 290 ? -27.979 3.149 25.963 1.00 92.69 290 GLU A CA 1
ATOM 2186 C C . GLU A 1 290 ? -28.544 4.385 25.264 1.00 92.69 290 GLU A C 1
ATOM 2188 O O . GLU A 1 290 ? -29.722 4.397 24.915 1.00 92.69 290 GLU A O 1
ATOM 2193 N N . ALA A 1 291 ? -27.701 5.375 24.959 1.00 90.69 291 ALA A N 1
ATOM 2194 C CA . ALA A 1 291 ? -28.108 6.560 24.207 1.00 90.69 291 ALA A CA 1
ATOM 2195 C C . ALA A 1 291 ? -28.608 6.234 22.788 1.00 90.69 291 ALA A C 1
ATOM 2197 O O . ALA A 1 291 ? -29.433 6.965 22.247 1.00 90.69 291 ALA A O 1
ATOM 2198 N N . ASN A 1 292 ? -28.123 5.144 22.183 1.00 90.00 292 ASN A N 1
ATOM 2199 C CA . ASN A 1 292 ? -28.551 4.691 20.858 1.00 90.00 292 ASN A CA 1
ATOM 2200 C C . ASN A 1 292 ? -29.635 3.597 20.907 1.00 90.00 292 ASN A C 1
ATOM 2202 O O . ASN A 1 292 ? -30.104 3.173 19.852 1.00 90.00 292 ASN A O 1
ATOM 2206 N N . GLY A 1 293 ? -30.025 3.118 22.094 1.00 89.75 293 GLY A N 1
ATOM 2207 C CA . GLY A 1 293 ? -30.998 2.032 22.254 1.00 89.75 293 GLY A CA 1
ATOM 2208 C C . GLY A 1 293 ? -30.535 0.682 21.690 1.00 89.75 293 GLY A C 1
ATOM 2209 O O . GLY A 1 293 ? -31.366 -0.124 21.275 1.00 89.75 293 GLY A O 1
ATOM 2210 N N . VAL A 1 294 ? -29.223 0.429 21.636 1.00 88.25 294 VAL A N 1
ATOM 2211 C CA . VAL A 1 294 ? -28.643 -0.806 21.077 1.00 88.25 294 VAL A CA 1
ATOM 2212 C C . VAL A 1 294 ? -27.938 -1.586 22.180 1.00 88.25 294 VAL A C 1
ATOM 2214 O O . VAL A 1 294 ? -27.109 -1.020 22.876 1.00 88.25 294 VAL A O 1
ATOM 2217 N N . ASP A 1 295 ? -28.190 -2.893 22.301 1.00 88.06 295 ASP A N 1
ATOM 2218 C CA . ASP A 1 295 ? -27.401 -3.779 23.170 1.00 88.06 295 ASP A CA 1
ATOM 2219 C C . ASP A 1 295 ? -26.526 -4.722 22.336 1.00 88.06 295 ASP A C 1
ATOM 2221 O O . ASP A 1 295 ? -27.032 -5.583 21.613 1.00 88.06 295 ASP A O 1
ATOM 2225 N N . THR A 1 296 ? -25.199 -4.578 22.435 1.00 86.62 296 THR A N 1
ATOM 2226 C CA . THR A 1 296 ? -24.262 -5.460 21.713 1.00 86.62 296 THR A CA 1
ATOM 2227 C C . THR A 1 296 ? -23.697 -6.591 22.564 1.00 86.62 296 THR A C 1
ATOM 2229 O O . THR A 1 296 ? -22.980 -7.439 22.035 1.00 86.62 296 THR A O 1
ATOM 2232 N N . ARG A 1 297 ? -24.029 -6.680 23.860 1.00 83.44 297 ARG A N 1
ATOM 2233 C CA . ARG A 1 297 ? -23.556 -7.758 24.753 1.00 83.44 297 ARG A CA 1
ATOM 2234 C C . ARG A 1 297 ? -23.787 -9.181 24.225 1.00 83.44 297 ARG A C 1
ATOM 2236 O O . ARG A 1 297 ? -22.875 -10.003 24.386 1.00 83.44 297 ARG A O 1
ATOM 2243 N N . PRO A 1 298 ? -24.938 -9.514 23.603 1.00 84.56 298 PRO A N 1
ATOM 2244 C CA . PRO A 1 298 ? -25.151 -10.857 23.077 1.00 84.56 298 PRO A CA 1
ATOM 2245 C C . PRO A 1 298 ? -24.445 -11.088 21.738 1.00 84.56 298 PRO A C 1
ATOM 2247 O O . PRO A 1 298 ? -24.523 -12.194 21.212 1.00 84.56 298 PRO A O 1
ATOM 2250 N N . LEU A 1 299 ? -23.763 -10.090 21.167 1.00 84.25 299 LEU A N 1
ATOM 2251 C CA . LEU A 1 299 ? -23.166 -10.178 19.841 1.00 84.25 299 LEU A CA 1
ATOM 2252 C C . LEU A 1 299 ? -21.676 -10.530 19.895 1.00 84.25 299 LEU A C 1
ATOM 2254 O O . LEU A 1 299 ? -20.907 -10.086 20.750 1.00 84.25 299 LEU A O 1
ATOM 2258 N N . LEU A 1 300 ? -21.246 -11.307 18.909 1.00 81.06 300 LEU A N 1
ATOM 2259 C CA . LEU A 1 300 ? -19.856 -11.610 18.613 1.00 81.06 300 LEU A CA 1
ATOM 2260 C C . LEU A 1 300 ? -19.534 -11.191 17.183 1.00 81.06 300 LEU A C 1
ATOM 2262 O O . LEU A 1 300 ? -20.299 -11.433 16.257 1.00 81.06 300 LEU A O 1
ATOM 2266 N N . TYR A 1 301 ? -18.361 -10.588 17.002 1.00 78.75 301 TYR A N 1
ATOM 2267 C CA . TYR A 1 301 ? -17.862 -10.264 15.670 1.00 78.75 301 TYR A CA 1
ATOM 2268 C C . TYR A 1 301 ? -17.126 -11.465 15.074 1.00 78.75 301 TYR A C 1
ATOM 2270 O O . TYR A 1 301 ? -15.999 -11.772 15.502 1.00 78.75 301 TYR A O 1
ATOM 2278 N N . LEU A 1 302 ? -17.756 -12.117 14.096 1.00 78.06 302 LEU A N 1
ATOM 2279 C CA . LEU A 1 302 ? -17.163 -13.185 13.303 1.00 78.06 302 LEU A CA 1
ATOM 2280 C C . LEU A 1 302 ? -16.230 -12.610 12.249 1.00 78.06 302 LEU A C 1
ATOM 2282 O O . LEU A 1 302 ? -16.588 -11.738 11.454 1.00 78.06 302 LEU A O 1
ATOM 2286 N N . ARG A 1 303 ? -15.011 -13.147 12.245 1.00 75.75 303 ARG A N 1
ATOM 2287 C CA . ARG A 1 303 ? -14.039 -12.885 11.193 1.00 75.75 303 ARG A CA 1
ATOM 2288 C C . ARG A 1 303 ? -14.279 -13.906 10.082 1.00 75.75 303 ARG A C 1
ATOM 2290 O O . ARG A 1 303 ? -14.346 -15.091 10.398 1.00 75.75 303 ARG A O 1
ATOM 2297 N N . PRO A 1 304 ? -14.395 -13.475 8.823 1.00 72.62 304 PRO A N 1
ATOM 2298 C CA . PRO A 1 304 ? -14.419 -14.397 7.705 1.00 72.62 304 PRO A CA 1
ATOM 2299 C C . PRO A 1 304 ? -13.035 -15.013 7.506 1.00 72.62 304 PRO A C 1
ATOM 2301 O O . PRO A 1 304 ? -12.020 -14.466 7.955 1.00 72.62 304 PRO A O 1
ATOM 2304 N N . ASP A 1 305 ? -13.005 -16.152 6.821 1.00 65.50 305 ASP A N 1
ATOM 2305 C CA . ASP A 1 305 ? -11.774 -16.894 6.586 1.00 65.50 305 ASP A CA 1
ATOM 2306 C C . ASP A 1 305 ? -10.725 -16.047 5.853 1.00 65.50 305 ASP A C 1
ATOM 2308 O O . ASP A 1 305 ? -11.008 -15.322 4.891 1.00 65.50 305 ASP A O 1
ATOM 2312 N N . GLY A 1 306 ? -9.481 -16.145 6.326 1.00 64.38 306 GLY A N 1
ATOM 2313 C CA . GLY A 1 306 ? -8.333 -15.444 5.763 1.00 64.38 306 GLY A CA 1
ATOM 2314 C C . GLY A 1 306 ? -7.382 -14.878 6.817 1.00 64.38 306 GLY A C 1
ATOM 2315 O O . GLY A 1 306 ? -7.667 -14.818 8.012 1.00 64.38 306 GLY A O 1
ATOM 2316 N N . ALA A 1 307 ? -6.211 -14.424 6.368 1.00 59.41 307 ALA A N 1
ATOM 2317 C CA . ALA A 1 307 ? -5.299 -13.668 7.225 1.00 59.41 307 ALA A CA 1
ATOM 2318 C C . ALA A 1 307 ? -5.913 -12.297 7.572 1.00 59.41 307 ALA A C 1
ATOM 2320 O O . ALA A 1 307 ? -6.619 -11.719 6.748 1.00 59.41 307 ALA A O 1
ATOM 2321 N N . SER A 1 308 ? -5.561 -11.709 8.724 1.00 58.53 308 SER A N 1
ATOM 2322 C CA . SER A 1 308 ? -6.034 -10.390 9.226 1.00 58.53 308 SER A CA 1
ATOM 2323 C C . SER A 1 308 ? -5.865 -9.193 8.265 1.00 58.53 308 SER A C 1
ATOM 2325 O O . SER A 1 308 ? -6.300 -8.075 8.538 1.00 58.53 308 SER A O 1
ATOM 2327 N N . ALA A 1 309 ? -5.207 -9.395 7.120 1.00 55.53 309 ALA A N 1
ATOM 2328 C CA . ALA A 1 309 ? -5.022 -8.404 6.065 1.00 55.53 309 ALA A CA 1
ATOM 2329 C C . ALA A 1 309 ? -5.704 -8.753 4.724 1.00 55.53 309 ALA A C 1
ATOM 2331 O O . ALA A 1 309 ? -5.585 -7.963 3.785 1.00 55.53 309 ALA A O 1
ATOM 2332 N N . ARG A 1 310 ? -6.349 -9.919 4.604 1.00 61.22 310 ARG A N 1
ATOM 2333 C CA . ARG A 1 310 ? -6.873 -10.491 3.352 1.00 61.22 310 ARG A CA 1
ATOM 2334 C C . ARG A 1 310 ? -8.181 -11.244 3.606 1.00 61.22 310 ARG A C 1
ATOM 2336 O O . ARG A 1 310 ? -8.250 -12.448 3.383 1.00 61.22 310 ARG A O 1
ATOM 2343 N N . TRP A 1 311 ? -9.183 -10.543 4.117 1.00 63.44 311 TRP A N 1
ATOM 2344 C CA . TRP A 1 311 ? -10.507 -11.127 4.282 1.00 63.44 311 TRP A CA 1
ATOM 2345 C C . TRP A 1 311 ? -11.201 -11.228 2.928 1.00 63.44 311 TRP A C 1
ATOM 2347 O O . TRP A 1 311 ? -11.103 -10.325 2.096 1.00 63.44 311 TRP A O 1
ATOM 2357 N N . THR A 1 312 ? -11.879 -12.343 2.693 1.00 63.56 312 THR A N 1
ATOM 2358 C CA . THR A 1 312 ? -12.665 -12.568 1.472 1.00 63.56 312 THR A CA 1
ATOM 2359 C C . THR A 1 312 ? -14.011 -11.838 1.505 1.00 63.56 312 THR A C 1
ATOM 2361 O O . THR A 1 312 ? -14.545 -11.506 0.450 1.00 63.56 312 THR A O 1
ATOM 2364 N N . ALA A 1 313 ? -14.519 -11.521 2.699 1.00 67.75 313 ALA A N 1
ATOM 2365 C CA . ALA A 1 313 ? -15.791 -10.843 2.942 1.00 67.75 313 ALA A CA 1
ATOM 2366 C C . ALA A 1 313 ? -15.666 -9.822 4.097 1.00 67.75 313 ALA A C 1
ATOM 2368 O O . ALA A 1 313 ? -14.708 -9.891 4.873 1.00 67.75 313 ALA A O 1
ATOM 2369 N N . PRO A 1 314 ? -16.588 -8.851 4.243 1.00 69.06 314 PRO A N 1
ATOM 2370 C CA . PRO A 1 314 ? -16.690 -8.078 5.480 1.00 69.06 314 PRO A CA 1
ATOM 2371 C C . PRO A 1 314 ? -17.085 -9.001 6.643 1.00 69.06 314 PRO A C 1
ATOM 2373 O O . PRO A 1 314 ? -17.865 -9.931 6.457 1.00 69.06 314 PRO A O 1
ATOM 2376 N N . GLY A 1 315 ? -16.547 -8.761 7.841 1.00 74.31 315 GLY A N 1
ATOM 2377 C CA . GLY A 1 315 ? -16.953 -9.530 9.019 1.00 74.31 315 GLY A CA 1
ATOM 2378 C C . GLY A 1 315 ? -18.358 -9.175 9.495 1.00 74.31 315 GLY A C 1
ATOM 2379 O O . GLY A 1 315 ? -18.825 -8.049 9.307 1.00 74.31 315 GLY A O 1
ATOM 2380 N N . GLU A 1 316 ? -19.004 -10.150 10.123 1.00 80.69 316 GLU A N 1
ATOM 2381 C CA . GLU A 1 316 ? -20.419 -10.130 10.490 1.00 80.69 316 GLU A CA 1
ATOM 2382 C C . GLU A 1 316 ? -20.571 -10.114 12.017 1.00 80.69 316 GLU A C 1
ATOM 2384 O O . GLU A 1 316 ? -19.790 -10.733 12.744 1.00 80.69 316 GLU A O 1
ATOM 2389 N N . TRP A 1 317 ? -21.582 -9.403 12.516 1.00 82.12 317 TRP A N 1
ATOM 2390 C CA . TRP A 1 317 ? -22.006 -9.500 13.910 1.00 82.12 317 TRP A CA 1
ATOM 2391 C C . TRP A 1 317 ? -23.068 -10.588 14.032 1.00 82.12 317 TRP A C 1
ATOM 2393 O O . TRP A 1 317 ? -24.136 -10.464 13.443 1.00 82.12 317 TRP A O 1
ATOM 2403 N N . VAL A 1 318 ? -22.784 -11.630 14.807 1.00 85.00 318 VAL A N 1
ATOM 2404 C CA . VAL A 1 318 ? -23.714 -12.740 15.053 1.00 85.00 318 VAL A CA 1
ATOM 2405 C C . VAL A 1 318 ? -24.055 -12.836 16.529 1.00 85.00 318 VAL A C 1
ATOM 2407 O O . VAL A 1 318 ? -23.278 -12.405 17.381 1.00 85.00 318 VAL A O 1
ATOM 2410 N N . ALA A 1 319 ? -25.189 -13.450 16.848 1.00 84.12 319 ALA A N 1
ATOM 2411 C CA . ALA A 1 319 ? -25.505 -13.798 18.225 1.00 84.12 319 ALA A CA 1
ATOM 2412 C C . ALA A 1 319 ? -24.472 -14.790 18.783 1.00 84.12 319 ALA A C 1
ATOM 2414 O O . ALA A 1 319 ? -23.998 -15.690 18.095 1.00 84.12 319 ALA A O 1
ATOM 2415 N N . ARG A 1 320 ? -24.139 -14.661 20.065 1.00 76.88 320 ARG A N 1
ATOM 2416 C CA . ARG A 1 320 ? -23.167 -15.514 20.758 1.00 76.88 320 ARG A CA 1
ATOM 2417 C C . ARG A 1 320 ? -23.564 -16.992 20.779 1.00 76.88 320 ARG A C 1
ATOM 2419 O O . ARG A 1 320 ? -22.699 -17.852 20.913 1.00 76.88 320 ARG A O 1
ATOM 2426 N N . GLU A 1 321 ? -24.854 -17.266 20.642 1.00 79.25 321 GLU A N 1
ATOM 2427 C CA . GLU A 1 321 ? -25.440 -18.607 20.601 1.00 79.25 321 GLU A CA 1
ATOM 2428 C C . GLU A 1 321 ? -25.354 -19.267 19.213 1.00 79.25 321 GLU A C 1
ATOM 2430 O O . GLU A 1 321 ? -25.556 -20.485 19.107 1.00 79.25 321 GLU A O 1
ATOM 2435 N N . ASP A 1 322 ? -25.019 -18.486 18.170 1.00 77.31 322 ASP A N 1
ATOM 2436 C CA . ASP A 1 322 ? -24.909 -18.941 16.781 1.00 77.31 322 ASP A CA 1
ATOM 2437 C C . ASP A 1 322 ? -23.936 -20.136 16.695 1.00 77.31 322 ASP A C 1
ATOM 2439 O O . ASP A 1 322 ? -22.807 -20.055 17.196 1.00 77.31 322 ASP A O 1
ATOM 2443 N N . PRO A 1 323 ? -24.334 -21.259 16.068 1.00 72.69 323 PRO A N 1
ATOM 2444 C CA . PRO A 1 323 ? -23.469 -22.418 15.866 1.00 72.69 323 PRO A CA 1
ATOM 2445 C C . PRO A 1 323 ? -22.119 -22.073 15.228 1.00 72.69 323 PRO A C 1
ATOM 2447 O O . PRO A 1 323 ? -21.115 -22.678 15.589 1.00 72.69 323 PRO A O 1
ATOM 2450 N N . ARG A 1 324 ? -22.066 -21.064 14.347 1.00 71.62 324 ARG A N 1
ATOM 2451 C CA . ARG A 1 324 ? -20.832 -20.587 13.697 1.00 71.62 324 ARG A CA 1
ATOM 2452 C C . ARG A 1 324 ? -19.851 -19.946 14.680 1.00 71.62 324 ARG A C 1
ATOM 2454 O O . ARG A 1 324 ? -18.655 -19.902 14.412 1.00 71.62 324 ARG A O 1
ATOM 2461 N N . ALA A 1 325 ? -20.334 -19.456 15.821 1.00 66.31 325 ALA A N 1
ATOM 2462 C CA . ALA A 1 325 ? -19.488 -18.946 16.894 1.00 66.31 325 ALA A CA 1
ATOM 2463 C C . ALA A 1 325 ? -18.930 -20.066 17.793 1.00 66.31 325 ALA A C 1
ATOM 2465 O O . ALA A 1 325 ? -17.976 -19.833 18.546 1.00 66.31 325 ALA A O 1
ATOM 2466 N N . ARG A 1 326 ? -19.489 -21.285 17.722 1.00 63.22 326 ARG A N 1
ATOM 2467 C CA . ARG A 1 326 ? -19.042 -22.438 18.515 1.00 63.22 326 ARG A CA 1
ATOM 2468 C C . ARG A 1 326 ? -17.750 -22.994 17.913 1.00 63.22 326 ARG A C 1
ATOM 2470 O O . ARG A 1 326 ? -17.722 -23.434 16.773 1.00 63.22 326 ARG A O 1
ATOM 2477 N N . GLY A 1 327 ? -16.667 -22.978 18.691 1.00 60.12 327 GLY A N 1
ATOM 2478 C CA . GLY A 1 327 ? -15.374 -23.554 18.292 1.00 60.12 327 GLY A CA 1
ATOM 2479 C C . GLY A 1 327 ? -14.320 -22.553 17.811 1.00 60.12 327 GLY A C 1
ATOM 2480 O O . GLY A 1 327 ? -13.175 -22.949 17.590 1.00 60.12 327 GLY A O 1
ATOM 2481 N N . ILE A 1 328 ? -14.638 -21.257 17.721 1.00 63.03 328 ILE A N 1
ATOM 2482 C CA . ILE A 1 328 ? -13.618 -20.241 17.442 1.00 63.03 328 ILE A CA 1
ATOM 2483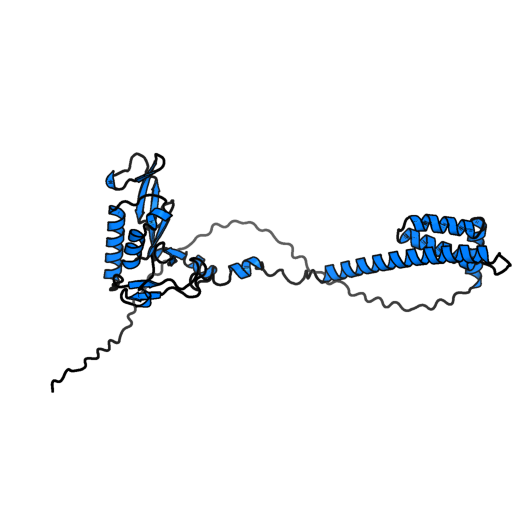 C C . ILE A 1 328 ? -12.747 -20.066 18.690 1.00 63.03 328 ILE A C 1
ATOM 2485 O O . ILE A 1 328 ? -13.184 -19.520 19.705 1.00 63.03 328 ILE A O 1
ATOM 2489 N N . LYS A 1 329 ? -11.501 -20.549 18.615 1.00 50.66 329 LYS A N 1
ATOM 2490 C CA . LYS A 1 329 ? -10.458 -20.251 19.603 1.00 50.66 329 LYS A CA 1
ATOM 2491 C C . LYS A 1 329 ? -10.016 -18.801 19.387 1.00 50.66 329 LYS A C 1
ATOM 2493 O O . LYS A 1 329 ? -9.382 -18.496 18.379 1.00 50.66 329 LYS A O 1
ATOM 2498 N N . TRP A 1 330 ? -10.432 -17.917 20.289 1.00 52.41 330 TRP A N 1
ATOM 2499 C CA . TRP A 1 330 ? -10.111 -16.487 20.267 1.00 52.41 330 TRP A CA 1
ATOM 2500 C C . TRP A 1 330 ? -8.816 -16.175 21.006 1.00 52.41 330 TRP A C 1
ATOM 2502 O O . TRP A 1 330 ? -8.629 -16.740 22.105 1.00 52.41 330 TRP A O 1
#

Organism: NCBI:txid1486918